Protein AF-A0A957ZUR0-F1 (afdb_monomer_lite)

Secondary structure (DSSP, 8-state):
-B--TTTSBTTB--S-SPPSTTHHHHHHHHHHH-TTPEEEEB-SS----TTGGGSSEEEE--S-GGGHHHHHHHHHHTSS------SS-EESSGGGSTTTTTSS-BTTB---TTTT--THHHHHHHT--EEE-TT----SS-EEEEEEEES-SEEETT--EEEEEEEEE-SSS-EEEEEEEEEEESS-SS---S-EEEEEEEEEE-TT-EEEEEEEE-HHHH-EEETTTTEEE--SEEEEEEEEEETTEEEEEEEEEEE--HHHHTTS-S-S---TTSBHHHHHTSHHHHHHHHHHSTTSTTSHHHHHHTTSBHHHHHHH-TTTS-HHHHHHHHHHHHTT-

Radius of gyration: 26.33 Å; chains: 1; bounding box: 56×56×75 Å

Structure (mmCIF, N/CA/C/O backbone):
data_AF-A0A957ZUR0-F1
#
_entry.id   AF-A0A957ZUR0-F1
#
loop_
_atom_site.group_PDB
_atom_site.id
_atom_site.type_symbol
_atom_site.label_atom_id
_atom_site.label_alt_id
_atom_site.label_comp_id
_atom_site.label_asym_id
_atom_site.label_entity_id
_atom_site.label_seq_id
_atom_site.pdbx_PDB_ins_code
_atom_site.Cartn_x
_atom_site.Cartn_y
_atom_site.Cartn_z
_atom_site.occupancy
_atom_site.B_iso_or_equiv
_atom_site.auth_seq_id
_atom_site.auth_comp_id
_atom_site.auth_asym_id
_atom_site.auth_atom_id
_atom_site.pdbx_PDB_model_num
ATOM 1 N N . VAL A 1 1 ? -10.553 -10.310 19.816 1.00 97.06 1 VAL A N 1
ATOM 2 C CA . VAL A 1 1 ? -10.570 -11.582 19.045 1.00 97.06 1 VAL A CA 1
ATOM 3 C C . VAL A 1 1 ? -9.271 -11.674 18.265 1.00 97.06 1 VAL A C 1
ATOM 5 O O . VAL A 1 1 ? -8.578 -10.666 18.182 1.00 97.06 1 VAL A O 1
ATOM 8 N N . GLY A 1 2 ? -8.912 -12.835 17.732 1.00 97.06 2 GLY A N 1
ATOM 9 C CA . GLY A 1 2 ? -7.683 -12.988 16.956 1.00 97.06 2 GLY A CA 1
ATOM 10 C C . GLY A 1 2 ? -6.999 -14.324 17.174 1.00 97.06 2 GLY A C 1
ATOM 11 O O . GLY A 1 2 ? -7.649 -15.335 17.461 1.00 97.06 2 GLY A O 1
ATOM 12 N N . THR A 1 3 ? -5.684 -14.288 17.029 1.00 97.12 3 THR A N 1
ATOM 13 C CA . THR A 1 3 ? -4.751 -15.405 17.163 1.00 97.12 3 THR A CA 1
ATOM 14 C C . THR A 1 3 ? -3.828 -15.161 18.363 1.00 97.12 3 THR A C 1
ATOM 16 O O . THR A 1 3 ? -3.997 -14.212 19.132 1.00 97.12 3 THR A O 1
ATOM 19 N N . ASN A 1 4 ? -2.883 -16.069 18.591 1.00 95.12 4 ASN A N 1
ATOM 20 C CA . ASN A 1 4 ? -1.873 -15.966 19.640 1.00 95.12 4 ASN A CA 1
ATOM 21 C C . ASN A 1 4 ? -0.609 -16.735 19.201 1.00 95.12 4 ASN A C 1
ATOM 23 O O . ASN A 1 4 ? -0.570 -17.274 18.094 1.00 95.12 4 ASN A O 1
ATOM 27 N N . GLY A 1 5 ? 0.390 -16.836 20.082 1.00 92.75 5 GLY A N 1
ATOM 28 C CA . GLY A 1 5 ? 1.644 -17.549 19.803 1.00 92.75 5 GLY A CA 1
ATOM 29 C C . GLY A 1 5 ? 1.527 -19.067 19.590 1.00 92.75 5 GLY A C 1
ATOM 30 O O . GLY A 1 5 ? 2.529 -19.697 19.270 1.00 92.75 5 GLY A O 1
ATOM 31 N N . GLU A 1 6 ? 0.343 -19.665 19.769 1.00 93.44 6 GLU A N 1
ATOM 32 C CA . GLU A 1 6 ? 0.053 -21.064 19.409 1.00 93.44 6 GLU A CA 1
ATOM 33 C C . GLU A 1 6 ? -0.501 -21.198 17.984 1.00 93.44 6 GLU A C 1
ATOM 35 O O . GLU A 1 6 ? -0.432 -22.277 17.409 1.00 93.44 6 GLU A O 1
ATOM 40 N N . TRP A 1 7 ? -1.071 -20.129 17.419 1.00 95.06 7 TRP A N 1
ATOM 41 C CA . TRP A 1 7 ? -1.618 -20.116 16.055 1.00 95.06 7 TRP A CA 1
ATOM 42 C C . TRP A 1 7 ? -0.662 -19.467 15.058 1.00 95.06 7 TRP A C 1
ATOM 44 O O . TRP A 1 7 ? -0.624 -19.865 13.902 1.00 95.06 7 TRP A O 1
ATOM 54 N N . GLU A 1 8 ? 0.103 -18.470 15.497 1.00 95.75 8 GLU A N 1
ATOM 55 C CA . GLU A 1 8 ? 1.160 -17.823 14.720 1.00 95.75 8 GLU A CA 1
ATOM 56 C C . GLU A 1 8 ? 2.470 -17.994 15.487 1.00 95.75 8 GLU A C 1
ATOM 58 O O . GLU A 1 8 ? 2.736 -17.263 16.442 1.00 95.75 8 GLU A O 1
ATOM 63 N N . SER A 1 9 ? 3.252 -19.007 15.112 1.00 95.69 9 SER A N 1
ATOM 64 C CA . SER A 1 9 ? 4.459 -19.403 15.836 1.00 95.69 9 SER A CA 1
ATOM 65 C C . SER A 1 9 ? 5.590 -19.776 14.895 1.00 95.69 9 SER A C 1
ATOM 67 O O . SER A 1 9 ? 5.376 -20.151 13.747 1.00 95.69 9 SER A O 1
ATOM 69 N N . GLU A 1 10 ? 6.811 -19.721 15.409 1.00 96.31 10 GLU A N 1
ATOM 70 C CA . GLU A 1 10 ? 7.960 -20.280 14.713 1.00 96.31 10 GLU A CA 1
ATOM 71 C C . GLU A 1 10 ? 7.811 -21.804 14.573 1.00 96.31 10 GLU A C 1
ATOM 73 O O . GLU A 1 10 ? 7.448 -22.504 15.520 1.00 96.31 10 GLU A O 1
ATOM 78 N N . GLY A 1 11 ? 8.134 -22.328 13.389 1.00 95.44 11 GLY A N 1
ATOM 79 C CA . GLY A 1 11 ? 8.193 -23.767 13.126 1.00 95.44 11 GLY A CA 1
ATOM 80 C C . GLY A 1 11 ? 6.968 -24.356 12.427 1.00 95.44 11 GLY A C 1
ATOM 81 O O . GLY A 1 11 ? 7.020 -25.517 12.025 1.00 95.44 11 GLY A O 1
ATOM 82 N N . PHE A 1 12 ? 5.901 -23.581 12.235 1.00 95.38 12 PHE A N 1
ATOM 83 C CA . PHE A 1 12 ? 4.784 -23.956 11.373 1.00 95.38 12 PHE A CA 1
ATOM 84 C C . PHE A 1 12 ? 4.068 -22.720 10.837 1.00 95.38 12 PHE A C 1
ATOM 86 O O . PHE A 1 12 ? 4.148 -21.633 11.401 1.00 95.38 12 PHE A O 1
ATOM 93 N N . ASP A 1 13 ? 3.315 -22.923 9.769 1.00 96.12 13 ASP A N 1
ATOM 94 C CA . ASP A 1 13 ? 2.477 -21.902 9.166 1.00 96.12 13 ASP A CA 1
ATOM 95 C C . ASP A 1 13 ? 1.000 -22.181 9.451 1.00 96.12 13 ASP A C 1
ATOM 97 O O . ASP A 1 13 ? 0.596 -23.313 9.745 1.00 96.12 13 ASP A O 1
ATOM 101 N N . ARG A 1 14 ? 0.164 -21.144 9.355 1.00 95.88 14 ARG A N 1
ATOM 102 C CA . ARG A 1 14 ? -1.285 -21.317 9.498 1.00 95.88 14 ARG A CA 1
ATOM 103 C C . ARG A 1 14 ? -1.857 -22.085 8.301 1.00 95.88 14 ARG A C 1
ATOM 105 O O . ARG A 1 14 ? -1.463 -21.810 7.169 1.00 95.88 14 ARG A O 1
ATOM 112 N N . PRO A 1 15 ? -2.838 -22.978 8.521 1.00 92.31 15 PRO A N 1
ATOM 113 C CA . PRO A 1 15 ? -3.477 -23.714 7.431 1.00 92.31 15 PRO A CA 1
ATOM 114 C C . PRO A 1 15 ? -4.406 -22.833 6.582 1.00 92.31 15 PRO A C 1
ATOM 116 O O . PRO A 1 15 ? -4.644 -23.140 5.417 1.00 92.31 15 PRO A O 1
ATOM 119 N N . ASP A 1 16 ? -4.946 -21.759 7.163 1.00 95.06 16 ASP A N 1
ATOM 120 C CA . ASP A 1 16 ? -5.879 -20.845 6.511 1.00 95.06 16 ASP A CA 1
ATOM 121 C C . ASP A 1 16 ? -5.883 -19.449 7.179 1.00 95.06 16 ASP A C 1
ATOM 123 O O . ASP A 1 16 ? -5.057 -19.144 8.045 1.00 95.06 16 ASP A O 1
ATOM 127 N N . MET A 1 17 ? -6.790 -18.570 6.735 1.00 96.88 17 MET A N 1
ATOM 128 C CA . MET A 1 17 ? -7.006 -17.225 7.295 1.00 96.88 17 MET A CA 1
ATOM 129 C C . MET A 1 17 ? -8.171 -17.164 8.300 1.00 96.88 17 MET A C 1
ATOM 131 O O . MET A 1 17 ? -8.572 -16.077 8.711 1.00 96.88 17 MET A O 1
ATOM 135 N N . THR A 1 18 ? -8.779 -18.287 8.677 1.00 96.25 18 THR A N 1
ATOM 136 C CA . THR A 1 18 ? -9.990 -18.292 9.506 1.00 96.25 18 THR A CA 1
ATOM 137 C C . THR A 1 18 ? -9.676 -18.044 10.978 1.00 96.25 18 THR A C 1
ATOM 139 O O . THR A 1 18 ? -8.611 -18.385 11.491 1.00 96.25 18 THR A O 1
ATOM 142 N N . PHE A 1 19 ? -10.616 -17.428 11.696 1.00 97.00 19 PHE A N 1
ATOM 143 C CA . PHE A 1 19 ? -10.454 -17.223 13.132 1.00 97.00 19 PHE A CA 1
ATOM 144 C C . PHE A 1 19 ? -10.498 -18.553 13.903 1.00 97.00 19 PHE A C 1
ATOM 146 O O . PHE A 1 19 ? -11.420 -19.341 13.689 1.00 97.00 19 PHE A O 1
ATOM 153 N N . PRO A 1 20 ? -9.611 -18.761 14.897 1.00 96.31 20 PRO A N 1
ATOM 154 C CA . PRO A 1 20 ? -9.655 -19.950 15.736 1.00 96.31 20 PRO A CA 1
ATOM 155 C C . PRO A 1 20 ? -10.996 -20.148 16.454 1.00 96.31 20 PRO A C 1
ATOM 157 O O . PRO A 1 20 ? -11.513 -19.238 17.117 1.00 96.31 20 PRO A O 1
ATOM 160 N N . GLY A 1 21 ? -11.527 -21.371 16.393 1.00 95.88 21 GLY A N 1
ATOM 161 C CA . GLY A 1 21 ? -12.741 -21.778 17.100 1.00 95.88 21 GLY A CA 1
ATOM 162 C C . GLY A 1 21 ? -14.010 -21.119 16.552 1.00 95.88 21 GLY A C 1
ATOM 163 O O . GLY A 1 21 ? -14.281 -21.155 15.360 1.00 95.88 21 GLY A O 1
ATOM 164 N N . ARG A 1 22 ? -14.832 -20.545 17.440 1.00 97.62 22 ARG A N 1
ATOM 165 C CA . ARG A 1 22 ? -16.127 -19.918 17.094 1.00 97.62 22 ARG A CA 1
ATOM 166 C C . ARG A 1 22 ? -16.088 -18.393 17.209 1.00 97.62 22 ARG A C 1
ATOM 168 O O . ARG A 1 22 ? -17.103 -17.764 17.487 1.00 97.62 22 ARG A O 1
ATOM 175 N N . GLN A 1 23 ? -14.907 -17.792 17.057 1.00 98.38 23 GLN A N 1
ATOM 176 C CA . GLN A 1 23 ? -14.735 -16.347 17.227 1.00 98.38 23 GLN A CA 1
ATOM 177 C C . GLN A 1 23 ? -15.481 -15.536 16.159 1.00 98.38 23 GLN A C 1
ATOM 179 O O . GLN A 1 23 ? -16.093 -14.535 16.511 1.00 98.38 23 GLN A O 1
ATOM 184 N N . ALA A 1 24 ? -15.499 -15.981 14.896 1.00 97.50 24 ALA A N 1
ATOM 185 C CA . ALA A 1 24 ? -16.294 -15.329 13.851 1.00 97.50 24 ALA A CA 1
ATOM 186 C C . ALA A 1 24 ? -17.795 -15.350 14.194 1.00 97.50 24 ALA A C 1
ATOM 188 O O . ALA A 1 24 ? -18.420 -14.297 14.264 1.00 97.50 24 ALA A O 1
ATOM 189 N N . GLU A 1 25 ? -18.345 -16.519 14.549 1.00 98.19 25 GLU A N 1
ATOM 190 C CA . GLU A 1 25 ? -19.744 -16.631 14.994 1.00 98.19 25 GLU A CA 1
ATOM 191 C C . GLU A 1 25 ? -20.023 -15.748 16.222 1.00 98.19 25 GLU A C 1
ATOM 193 O O . GLU A 1 25 ? -21.065 -15.103 16.301 1.00 98.19 25 GLU A O 1
ATOM 198 N N . LEU A 1 26 ? -19.102 -15.684 17.190 1.00 98.56 26 LEU A N 1
ATOM 199 C CA . LEU A 1 26 ? -19.237 -14.800 18.349 1.00 98.56 26 LEU A CA 1
ATOM 200 C C . LEU A 1 26 ? -19.384 -13.332 17.923 1.00 98.56 26 LEU A C 1
ATOM 202 O O . LEU A 1 26 ? -20.258 -12.647 18.452 1.00 98.56 26 LEU A O 1
ATOM 206 N N . ILE A 1 27 ? -18.563 -12.861 16.979 1.00 98.56 27 ILE A N 1
ATOM 207 C CA . ILE A 1 27 ? -18.640 -11.489 16.456 1.00 98.56 27 ILE A CA 1
ATOM 208 C C . ILE A 1 27 ? -20.019 -11.241 15.847 1.00 98.56 27 ILE A C 1
ATOM 210 O O . ILE A 1 27 ? -20.690 -10.290 16.241 1.00 98.56 27 ILE A O 1
ATOM 214 N N . GLU A 1 28 ? -20.474 -12.121 14.957 1.00 98.31 28 GLU A N 1
ATOM 215 C CA . GLU A 1 28 ? -21.771 -12.001 14.278 1.00 98.31 28 GLU A CA 1
ATOM 216 C C . GLU A 1 28 ? -22.937 -11.971 15.275 1.00 98.31 28 GLU A C 1
ATOM 218 O O . GLU A 1 28 ? -23.817 -11.112 15.213 1.00 98.31 28 GLU A O 1
ATOM 223 N N . ARG A 1 29 ? -22.930 -12.878 16.260 1.00 98.50 29 ARG A N 1
ATOM 224 C CA . ARG A 1 29 ? -23.978 -12.964 17.288 1.00 98.50 29 ARG A CA 1
ATOM 225 C C . ARG A 1 29 ? -24.023 -11.728 18.179 1.00 98.50 29 ARG A C 1
ATOM 227 O O . ARG A 1 29 ? -25.114 -11.291 18.540 1.00 98.50 29 ARG A O 1
ATOM 234 N N . VAL A 1 30 ? -22.864 -11.179 18.544 1.00 98.69 30 VAL A N 1
ATOM 235 C CA . VAL A 1 30 ? -22.772 -9.955 19.351 1.0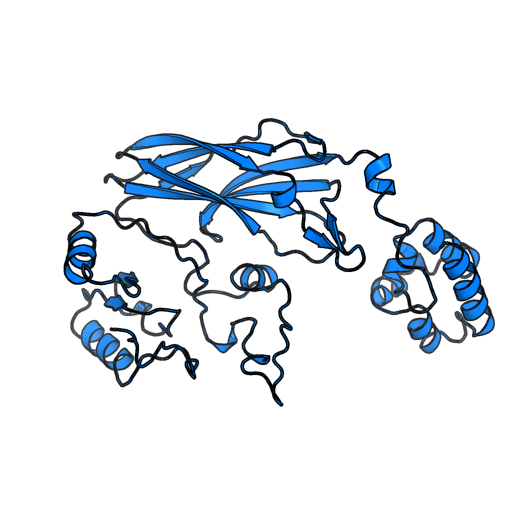0 98.69 30 VAL A CA 1
ATOM 236 C C . VAL A 1 30 ? -23.203 -8.737 18.533 1.00 98.69 30 VAL A C 1
ATOM 238 O O . VAL A 1 30 ? -24.008 -7.941 19.017 1.00 98.69 30 VAL A O 1
ATOM 241 N N . ALA A 1 31 ? -22.751 -8.623 17.282 1.00 98.44 31 ALA A N 1
ATOM 242 C CA . ALA A 1 31 ? -23.130 -7.543 16.374 1.00 98.44 31 ALA A CA 1
ATOM 243 C C . ALA A 1 31 ? -24.645 -7.521 16.103 1.00 98.44 31 ALA A C 1
ATOM 245 O O . ALA A 1 31 ? -25.262 -6.456 16.110 1.00 98.44 31 ALA A O 1
ATOM 246 N N . ALA A 1 32 ? -25.268 -8.698 15.970 1.00 98.44 32 ALA A N 1
ATOM 247 C CA . ALA A 1 32 ? -26.708 -8.834 15.752 1.00 98.44 32 ALA A CA 1
ATOM 248 C C . ALA A 1 32 ? -27.567 -8.297 16.912 1.00 98.44 32 ALA A C 1
ATOM 250 O O . ALA A 1 32 ? -28.685 -7.835 16.682 1.00 98.44 32 ALA A O 1
ATOM 251 N N . VAL A 1 33 ? -27.075 -8.352 18.156 1.00 98.62 33 VAL A N 1
ATOM 252 C CA . VAL A 1 33 ? -27.807 -7.849 19.337 1.00 98.62 33 VAL A CA 1
ATOM 253 C C . VAL A 1 33 ? -27.354 -6.458 19.780 1.00 98.62 33 VAL A C 1
ATOM 255 O O . VAL A 1 33 ? -28.082 -5.781 20.506 1.00 98.62 33 VAL A O 1
ATOM 258 N N . ASN A 1 34 ? -26.171 -6.013 19.350 1.00 98.56 34 ASN A N 1
ATOM 259 C CA . ASN A 1 34 ? -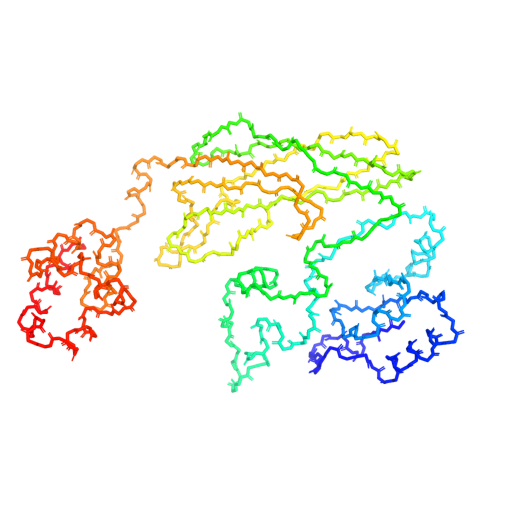25.649 -4.681 19.617 1.00 98.56 34 ASN A CA 1
ATOM 260 C C . ASN A 1 34 ? -24.948 -4.101 18.370 1.00 98.56 34 ASN A C 1
ATOM 262 O O . ASN A 1 34 ? -23.770 -4.388 18.134 1.00 98.56 34 ASN A O 1
ATOM 266 N N . PRO A 1 35 ? -25.608 -3.197 17.620 1.00 97.19 35 PRO A N 1
ATOM 267 C CA . PRO A 1 35 ? -25.041 -2.602 16.409 1.00 97.19 35 PRO A CA 1
ATOM 268 C C . PRO A 1 35 ? -23.916 -1.590 16.687 1.00 97.19 35 PRO A C 1
ATOM 270 O O . PRO A 1 35 ? -23.346 -1.036 15.755 1.00 97.19 35 PRO A O 1
ATOM 273 N N . LYS A 1 36 ? -23.588 -1.310 17.957 1.00 98.44 36 LYS A N 1
ATOM 274 C CA . LYS A 1 36 ? -22.488 -0.420 18.371 1.00 98.44 36 LYS A CA 1
ATOM 275 C C . LYS A 1 36 ? -21.264 -1.201 18.863 1.00 98.44 36 LYS A C 1
ATOM 277 O O . LYS A 1 36 ? -20.560 -0.759 19.768 1.00 98.44 36 LYS A O 1
ATOM 282 N N . THR A 1 37 ? -21.044 -2.384 18.302 1.00 98.69 37 THR A N 1
ATOM 283 C CA . THR A 1 37 ? -19.914 -3.257 18.639 1.00 98.69 37 THR A CA 1
ATOM 284 C C . THR A 1 37 ? -18.637 -2.809 17.926 1.00 98.69 37 THR A C 1
ATOM 286 O O . THR A 1 37 ? -18.625 -2.684 16.708 1.00 98.69 37 THR A O 1
ATOM 289 N N . ILE A 1 38 ? -17.548 -2.604 18.670 1.00 98.75 38 ILE A N 1
ATOM 290 C CA . ILE A 1 38 ? -16.198 -2.421 18.112 1.00 98.75 38 ILE A CA 1
ATOM 291 C C . ILE A 1 38 ? -15.455 -3.751 18.235 1.00 98.75 38 ILE A C 1
ATOM 293 O O . ILE A 1 38 ? -15.439 -4.345 19.315 1.00 98.75 38 ILE A O 1
ATOM 297 N N . VAL A 1 39 ? -14.822 -4.211 17.156 1.00 98.81 39 VAL A N 1
ATOM 298 C CA . VAL A 1 39 ? -13.989 -5.421 17.179 1.00 98.81 39 VAL A CA 1
ATOM 299 C C . VAL A 1 39 ? -12.517 -5.029 17.249 1.00 98.81 39 VAL A C 1
ATOM 301 O O . VAL A 1 39 ? -12.013 -4.338 16.372 1.00 98.81 39 VAL A O 1
ATOM 304 N N . VAL A 1 40 ? -11.812 -5.490 18.282 1.00 98.75 40 VAL A N 1
ATOM 305 C CA . VAL A 1 40 ? -10.352 -5.347 18.382 1.00 98.75 40 VAL A CA 1
ATOM 306 C C . VAL A 1 40 ? -9.695 -6.668 17.993 1.00 98.75 40 VAL A C 1
ATOM 308 O O . VAL A 1 40 ? -10.016 -7.720 18.571 1.00 98.75 40 VAL A O 1
ATOM 311 N N . LEU A 1 41 ? -8.808 -6.603 17.004 1.00 98.56 41 LEU A N 1
ATOM 312 C CA . LEU A 1 41 ? -8.041 -7.723 16.478 1.00 98.56 41 LEU A CA 1
ATOM 313 C C . LEU A 1 41 ? -6.649 -7.739 17.104 1.00 98.56 41 LEU A C 1
ATOM 315 O O . LEU A 1 41 ? -5.948 -6.732 17.085 1.00 98.56 41 LEU A O 1
ATOM 319 N N . ASN A 1 42 ? -6.268 -8.896 17.640 1.00 97.62 42 ASN A N 1
ATOM 320 C CA . ASN A 1 42 ? -4.890 -9.205 18.000 1.00 97.62 42 ASN A CA 1
ATOM 321 C C . ASN A 1 42 ? -4.406 -10.320 17.070 1.00 97.62 42 ASN A C 1
ATOM 323 O O . ASN A 1 42 ? -4.638 -11.497 17.357 1.00 97.62 42 ASN A O 1
ATOM 327 N N . THR A 1 43 ? -3.839 -9.957 15.923 1.00 97.81 43 THR A N 1
ATOM 328 C CA . THR A 1 43 ? -3.450 -10.906 14.868 1.00 97.81 43 THR A CA 1
ATOM 329 C C . THR A 1 43 ? -2.094 -10.539 14.279 1.00 97.81 43 THR A C 1
ATOM 331 O O . THR A 1 43 ? -1.782 -9.362 14.172 1.00 97.81 43 THR A O 1
ATOM 334 N N . GLY A 1 44 ? -1.259 -11.506 13.898 1.00 96.69 44 GLY A N 1
ATOM 335 C CA . GLY A 1 44 ? 0.047 -11.213 13.284 1.00 96.69 44 GLY A CA 1
ATOM 336 C C . GLY A 1 44 ? -0.026 -10.992 11.769 1.00 96.69 44 GLY A C 1
ATOM 337 O O . GLY A 1 44 ? 0.856 -10.374 11.169 1.00 96.69 44 GLY A O 1
ATOM 338 N N . SER A 1 45 ? -1.099 -11.466 11.142 1.00 96.75 45 SER A N 1
ATOM 339 C CA . SER A 1 45 ? -1.298 -11.465 9.694 1.00 96.75 45 SER A CA 1
ATOM 340 C C . SER A 1 45 ? -2.794 -11.441 9.342 1.00 96.75 45 SER A C 1
ATOM 342 O O . SER A 1 45 ? -3.625 -11.728 10.210 1.00 96.75 45 SER A O 1
ATOM 344 N N . PRO A 1 46 ? -3.165 -11.100 8.088 1.00 97.81 46 PRO A N 1
ATOM 345 C CA . PRO A 1 46 ? -4.561 -10.984 7.670 1.00 97.81 46 PRO A CA 1
ATOM 346 C C . PRO A 1 46 ? -5.428 -12.196 8.044 1.00 97.81 46 PRO A C 1
ATOM 348 O O . PRO A 1 46 ? -4.993 -13.343 7.930 1.00 97.81 46 PRO A O 1
ATOM 351 N N . MET A 1 47 ? -6.674 -11.928 8.436 1.00 97.62 47 MET A N 1
ATOM 352 C CA . MET A 1 47 ? -7.704 -12.919 8.783 1.00 97.62 47 MET A CA 1
ATOM 353 C C . MET A 1 47 ? -8.955 -12.746 7.921 1.00 97.62 47 MET A C 1
ATOM 355 O O . MET A 1 47 ? -9.219 -11.659 7.422 1.00 97.62 47 MET A O 1
ATOM 359 N N . ASP A 1 48 ? -9.772 -13.781 7.770 1.00 96.75 48 ASP A N 1
ATOM 360 C CA . ASP A 1 48 ? -11.066 -13.681 7.097 1.00 96.75 48 ASP A CA 1
ATOM 361 C C . ASP A 1 48 ? -12.024 -12.774 7.886 1.00 96.75 48 ASP A C 1
ATOM 363 O O . ASP A 1 48 ? -12.341 -13.013 9.054 1.00 96.75 48 ASP A O 1
ATOM 367 N N . MET A 1 49 ? -12.494 -11.721 7.220 1.00 97.31 49 MET A N 1
ATOM 368 C CA . MET A 1 49 ? -13.385 -10.706 7.771 1.00 97.31 49 MET A CA 1
ATOM 369 C C . MET A 1 49 ? -14.728 -10.651 7.033 1.00 97.31 49 MET A C 1
ATOM 371 O O . MET A 1 49 ? -15.275 -9.567 6.832 1.00 97.31 49 MET A O 1
ATOM 375 N N . ALA A 1 50 ? -15.291 -11.794 6.630 1.00 95.81 50 ALA A N 1
ATOM 376 C CA . ALA A 1 50 ? -16.639 -11.866 6.047 1.00 95.81 50 ALA A CA 1
ATOM 377 C C . ALA A 1 50 ? -17.728 -11.167 6.899 1.00 95.81 50 ALA A C 1
ATOM 379 O O . ALA A 1 50 ? -18.736 -10.696 6.376 1.00 95.81 50 ALA A O 1
ATOM 380 N N . TRP A 1 51 ? -17.501 -11.034 8.209 1.00 97.12 51 TRP A N 1
ATOM 381 C CA . TRP A 1 51 ? -18.366 -10.340 9.167 1.00 97.12 51 TRP A CA 1
ATOM 382 C C . TRP A 1 51 ? -18.187 -8.810 9.211 1.00 97.12 51 TRP A C 1
ATOM 384 O O . TRP A 1 51 ? -18.933 -8.149 9.932 1.00 97.12 51 TRP A O 1
ATOM 394 N N . LEU A 1 52 ? -17.221 -8.225 8.488 1.00 97.88 52 LEU A N 1
ATOM 395 C CA . LEU A 1 52 ? -16.834 -6.810 8.626 1.00 97.88 52 LEU A CA 1
ATOM 396 C C . LEU A 1 52 ? -18.017 -5.844 8.489 1.00 97.88 52 LEU A C 1
ATOM 398 O O . LEU A 1 52 ? -18.142 -4.920 9.286 1.00 97.88 52 LEU A O 1
ATOM 402 N N . ASP A 1 53 ? -18.908 -6.086 7.525 1.00 97.75 53 ASP A N 1
ATOM 403 C CA . ASP A 1 53 ? -20.038 -5.192 7.238 1.00 97.75 53 ASP A CA 1
ATOM 404 C C . ASP A 1 53 ? -21.121 -5.220 8.344 1.00 97.75 53 ASP A C 1
ATOM 406 O O . ASP A 1 53 ? -22.063 -4.428 8.320 1.00 97.75 53 ASP A O 1
ATOM 410 N N . GLN A 1 54 ? -20.998 -6.114 9.334 1.00 98.12 54 GLN A N 1
ATOM 411 C CA . GLN A 1 54 ? -21.908 -6.221 10.480 1.00 98.12 54 GLN A CA 1
ATOM 412 C C . GLN A 1 54 ? -21.493 -5.327 11.658 1.00 98.12 54 GLN A C 1
ATOM 414 O O . GLN A 1 54 ? -22.284 -5.141 12.584 1.00 98.12 54 GLN A O 1
ATOM 419 N N . VAL A 1 55 ? -20.272 -4.776 11.656 1.00 98.62 55 VAL A N 1
ATOM 420 C CA . VAL A 1 55 ? -19.754 -3.954 12.758 1.00 98.62 55 VAL A CA 1
ATOM 421 C C . VAL A 1 55 ? -19.373 -2.548 12.289 1.00 98.62 55 VAL A C 1
ATOM 423 O O . VAL A 1 55 ? -18.816 -2.382 11.208 1.00 98.62 55 VAL A O 1
ATOM 426 N N . PRO A 1 56 ? -19.627 -1.502 13.096 1.00 98.25 56 PRO A N 1
ATOM 427 C CA . PRO A 1 56 ? -19.290 -0.128 12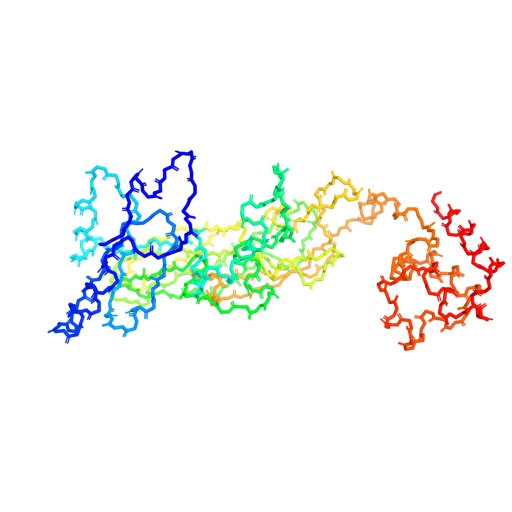.727 1.00 98.25 56 PRO A CA 1
ATOM 428 C C . PRO A 1 56 ? -17.790 0.187 12.778 1.00 98.25 56 PRO A C 1
ATOM 430 O O . PRO A 1 56 ? -17.375 1.201 12.219 1.00 98.25 56 PRO A O 1
ATOM 433 N N . ALA A 1 57 ? -16.981 -0.607 13.489 1.00 98.56 57 ALA A N 1
ATOM 434 C CA . ALA A 1 57 ? -15.559 -0.328 13.647 1.00 98.56 57 ALA A CA 1
ATOM 435 C C . ALA A 1 57 ? -14.733 -1.582 13.947 1.00 98.56 57 ALA A C 1
ATOM 437 O O . ALA A 1 57 ? -15.144 -2.459 14.714 1.00 98.56 57 ALA A O 1
ATOM 438 N N . VAL A 1 58 ? -13.518 -1.594 13.397 1.00 98.75 58 VAL A N 1
ATOM 439 C CA . VAL A 1 58 ? -12.474 -2.575 13.690 1.00 98.75 58 VAL A CA 1
ATOM 440 C C . VAL A 1 58 ? -11.173 -1.845 14.010 1.00 98.75 58 VAL A C 1
ATOM 442 O O . VAL A 1 58 ? -10.817 -0.887 13.324 1.00 98.75 58 VAL A O 1
ATOM 445 N N . LEU A 1 59 ? -10.467 -2.302 15.042 1.00 98.75 59 LEU A N 1
ATOM 446 C CA . LEU A 1 59 ? -9.118 -1.864 15.387 1.00 98.75 59 LEU A CA 1
ATOM 447 C C . LEU A 1 59 ? -8.158 -3.049 15.256 1.00 98.75 59 LEU A C 1
ATOM 449 O O . LEU A 1 59 ? -8.265 -4.003 16.022 1.00 98.75 59 LEU A O 1
ATOM 453 N N . GLU A 1 60 ? -7.219 -2.972 14.314 1.00 98.62 60 GLU A N 1
ATOM 454 C CA . GLU A 1 60 ? -6.083 -3.898 14.238 1.00 98.62 60 GLU A CA 1
ATOM 455 C C . GLU A 1 60 ? -4.994 -3.458 15.220 1.00 98.62 60 GLU A C 1
ATOM 457 O O . GLU A 1 60 ? -4.399 -2.391 15.047 1.00 98.62 60 GLU A O 1
ATOM 462 N N . ALA A 1 61 ? -4.758 -4.261 16.257 1.00 98.25 61 ALA A N 1
ATOM 463 C CA . ALA A 1 61 ? -3.782 -3.981 17.308 1.00 98.25 61 ALA A CA 1
ATOM 464 C C . ALA A 1 61 ? -2.495 -4.816 17.183 1.00 98.25 61 ALA A C 1
ATOM 466 O O . ALA A 1 61 ? -1.536 -4.552 17.910 1.00 98.25 61 ALA A O 1
ATOM 467 N N . TRP A 1 62 ? -2.446 -5.778 16.257 1.00 98.25 62 TRP A N 1
ATOM 468 C CA . TRP A 1 62 ? -1.348 -6.724 16.072 1.00 98.25 62 TRP A CA 1
ATOM 469 C C . TRP A 1 62 ? -1.068 -7.567 17.327 1.00 98.25 62 TRP A C 1
ATOM 471 O O . TRP A 1 62 ? -1.982 -7.991 18.034 1.00 98.25 62 TRP A O 1
ATOM 481 N N . PHE A 1 63 ? 0.209 -7.795 17.646 1.00 97.50 63 PHE A N 1
ATOM 482 C CA . PHE A 1 63 ? 0.651 -8.251 18.961 1.00 97.50 63 PHE A CA 1
ATOM 483 C C . PHE A 1 63 ? 1.348 -7.089 19.693 1.00 97.50 63 PHE A C 1
ATOM 485 O O . PHE A 1 63 ? 2.563 -6.928 19.581 1.00 97.50 63 PHE A O 1
ATOM 492 N N . PRO A 1 64 ? 0.603 -6.256 20.446 1.00 96.19 64 PRO A N 1
ATOM 493 C CA . PRO A 1 64 ? 1.075 -4.952 20.935 1.00 96.19 64 PRO A CA 1
ATOM 494 C C . PRO A 1 64 ? 2.023 -5.006 22.153 1.00 96.19 64 PRO A C 1
ATOM 496 O O . PRO A 1 64 ? 2.285 -3.986 22.789 1.00 96.19 64 PRO A O 1
ATOM 499 N N . GLY A 1 65 ? 2.561 -6.181 22.491 1.00 97.38 65 GLY A N 1
ATOM 500 C CA . GLY A 1 65 ? 3.524 -6.348 23.583 1.00 97.38 65 GLY A CA 1
ATOM 501 C C . GLY A 1 65 ? 2.933 -6.133 24.983 1.00 97.38 65 GLY A C 1
ATOM 502 O O . GLY A 1 65 ? 1.733 -6.275 25.202 1.00 97.38 65 GLY A O 1
ATOM 503 N N . GLN A 1 66 ? 3.792 -5.825 25.958 1.00 97.69 66 GLN A N 1
ATOM 504 C CA . GLN A 1 66 ? 3.420 -5.790 27.381 1.00 97.69 66 GLN A CA 1
ATOM 505 C C . GLN A 1 66 ? 2.480 -4.633 27.773 1.00 97.69 66 GLN A C 1
ATOM 507 O O . GLN A 1 66 ? 1.737 -4.759 28.739 1.00 97.69 66 GLN A O 1
ATOM 512 N N . GLU A 1 67 ? 2.482 -3.532 27.014 1.00 98.19 67 GLU A N 1
ATOM 513 C CA . GLU A 1 67 ? 1.614 -2.361 27.239 1.00 98.19 67 GLU A CA 1
ATOM 514 C C . GLU A 1 67 ? 0.291 -2.458 26.457 1.00 98.19 67 GLU A C 1
ATOM 516 O O . GLU A 1 67 ? -0.401 -1.460 26.255 1.00 98.19 67 GLU A O 1
ATOM 521 N N . CYS A 1 68 ? -0.076 -3.666 26.008 1.00 96.69 68 CYS A N 1
ATOM 522 C CA . CYS A 1 68 ? -1.222 -3.915 25.135 1.00 96.69 68 CYS A CA 1
ATOM 523 C C . CYS A 1 68 ? -2.517 -3.252 25.611 1.00 96.69 68 CYS A C 1
ATOM 525 O O . CYS A 1 68 ? -3.190 -2.580 24.833 1.00 96.69 68 CYS A O 1
ATOM 527 N N . GLY A 1 69 ? -2.856 -3.428 26.890 1.00 97.69 69 GLY A N 1
ATOM 528 C CA . GLY A 1 69 ? -4.094 -2.914 27.466 1.00 97.69 69 GLY A CA 1
ATOM 529 C C . GLY A 1 69 ? -4.153 -1.389 27.445 1.00 97.69 69 GLY A C 1
ATOM 530 O O . GLY A 1 69 ? -5.175 -0.833 27.053 1.00 97.69 69 GLY A O 1
ATOM 531 N N . ASN A 1 70 ? -3.047 -0.734 27.803 1.00 98.62 70 ASN A N 1
ATOM 532 C CA . ASN A 1 70 ? -2.950 0.723 27.836 1.00 98.62 70 ASN A CA 1
ATOM 533 C C . ASN A 1 70 ? -3.014 1.299 26.418 1.00 98.62 70 ASN A C 1
ATOM 535 O O . ASN A 1 70 ? -3.875 2.121 26.134 1.00 98.62 70 ASN A O 1
ATOM 539 N N . ALA A 1 71 ? -2.204 0.780 25.490 1.00 98.50 71 ALA A N 1
ATOM 540 C CA . ALA A 1 71 ? -2.180 1.272 24.112 1.00 98.50 71 ALA A CA 1
ATOM 541 C C . ALA A 1 71 ? -3.535 1.116 23.394 1.00 98.50 71 ALA A C 1
ATOM 543 O O . ALA A 1 71 ? -3.963 2.012 22.665 1.00 98.50 71 ALA A O 1
ATOM 544 N N . ILE A 1 72 ? -4.232 -0.010 23.601 1.00 98.62 72 ILE A N 1
ATOM 545 C CA . ILE A 1 72 ? -5.572 -0.226 23.036 1.00 98.62 72 ILE A CA 1
ATOM 546 C C . ILE A 1 72 ? -6.581 0.741 23.666 1.00 98.62 72 ILE A C 1
ATOM 548 O O . ILE A 1 72 ? -7.399 1.311 22.942 1.00 98.62 72 ILE A O 1
ATOM 552 N N . ALA A 1 73 ? -6.536 0.938 24.988 1.00 98.69 73 ALA A N 1
ATOM 553 C CA . ALA A 1 73 ? -7.425 1.868 25.677 1.00 98.69 73 ALA A CA 1
ATOM 554 C C . ALA A 1 73 ? -7.221 3.308 25.184 1.00 98.69 73 ALA A C 1
ATOM 556 O O . ALA A 1 73 ? -8.193 3.936 24.767 1.00 98.69 73 ALA A O 1
ATOM 557 N N . ASP A 1 74 ? -5.978 3.787 25.129 1.00 98.75 74 ASP A N 1
ATOM 558 C CA . ASP A 1 74 ? -5.645 5.144 24.686 1.00 98.75 74 ASP A CA 1
ATOM 559 C C . ASP A 1 74 ? -6.204 5.438 23.286 1.00 98.75 74 ASP A C 1
ATOM 561 O O . ASP A 1 74 ? -6.735 6.520 23.026 1.00 98.75 74 ASP A O 1
ATOM 565 N N . VAL A 1 75 ? -6.138 4.459 22.375 1.00 98.62 75 VAL A N 1
ATOM 566 C CA . VAL A 1 75 ? -6.734 4.588 21.041 1.00 98.62 75 VAL A CA 1
ATOM 567 C C . VAL A 1 75 ? -8.257 4.564 21.121 1.00 98.62 75 VAL A C 1
ATOM 569 O O . VAL A 1 75 ? -8.892 5.494 20.638 1.00 98.62 75 VAL A O 1
ATOM 572 N N . LEU A 1 76 ? -8.871 3.557 21.750 1.00 98.50 76 LEU A N 1
ATOM 573 C CA . LEU A 1 76 ? -10.335 3.422 21.797 1.00 98.50 76 LEU A CA 1
ATOM 574 C C . LEU A 1 76 ? -11.040 4.622 22.447 1.00 98.50 76 LEU A C 1
ATOM 576 O O . LEU A 1 76 ? -12.143 4.979 22.028 1.00 98.50 76 LEU A O 1
ATOM 580 N N . PHE A 1 77 ? -10.419 5.234 23.455 1.00 98.38 77 PHE A N 1
ATOM 581 C CA . PHE A 1 77 ? -10.944 6.417 24.141 1.00 98.38 77 PHE A CA 1
ATOM 582 C C . PHE A 1 77 ? -10.504 7.738 23.493 1.00 98.38 77 PHE A C 1
ATOM 584 O O . PHE A 1 77 ? -11.061 8.792 23.806 1.00 98.38 77 PHE A O 1
ATOM 591 N N . GLY A 1 78 ? -9.593 7.686 22.518 1.00 97.94 78 GLY A N 1
ATOM 592 C CA . GLY A 1 78 ? -9.160 8.842 21.741 1.00 97.94 78 GLY A CA 1
ATOM 593 C C . GLY A 1 78 ? -8.152 9.745 22.442 1.00 97.94 78 GLY A C 1
ATOM 594 O O . GLY A 1 78 ? -7.951 10.868 21.975 1.00 97.94 78 GLY A O 1
ATOM 595 N N . ASP A 1 79 ? -7.507 9.256 23.504 1.00 98.44 79 ASP A N 1
ATOM 596 C CA . ASP A 1 79 ? -6.320 9.878 24.101 1.00 98.44 79 ASP A CA 1
ATOM 597 C C . ASP A 1 79 ? -5.161 9.887 23.090 1.00 98.44 79 ASP A C 1
ATOM 599 O O . ASP A 1 79 ? -4.382 10.839 23.018 1.00 98.44 79 ASP A O 1
ATOM 603 N N . VAL A 1 80 ? -5.115 8.866 22.225 1.00 98.38 80 VAL A N 1
ATOM 604 C CA . VAL A 1 80 ? -4.247 8.802 21.049 1.00 98.38 80 VAL A CA 1
ATOM 605 C C . VAL A 1 80 ? -5.088 8.634 19.783 1.00 98.38 80 VAL A C 1
ATOM 607 O O . VAL A 1 80 ? -5.892 7.716 19.646 1.00 98.38 80 VAL A O 1
ATOM 610 N N . ASN A 1 81 ? -4.870 9.508 18.798 1.00 98.69 81 ASN A N 1
ATOM 611 C CA . ASN A 1 81 ? -5.470 9.365 17.472 1.00 98.69 81 ASN A CA 1
ATOM 612 C C . ASN A 1 81 ? -4.746 8.251 16.676 1.00 98.69 81 ASN A C 1
ATOM 614 O O . ASN A 1 81 ? -3.522 8.346 16.499 1.00 98.69 81 ASN A O 1
ATOM 618 N N . PRO A 1 82 ? -5.450 7.214 16.168 1.00 98.62 82 PRO A N 1
ATOM 619 C CA . PRO A 1 82 ? -4.823 6.143 15.408 1.00 98.62 82 PRO A CA 1
ATOM 620 C C . PRO A 1 82 ? -4.160 6.694 14.144 1.00 98.62 82 PRO A C 1
ATOM 622 O O . PRO A 1 82 ? -4.716 7.505 13.404 1.00 98.62 82 PRO A O 1
ATOM 625 N N . SER A 1 83 ? -2.927 6.249 13.916 1.00 98.62 83 SER A N 1
ATOM 626 C CA . SER A 1 83 ? -2.076 6.718 12.816 1.00 98.62 83 SER A CA 1
ATOM 627 C C . SER A 1 83 ? -1.206 5.608 12.219 1.00 98.62 83 SER A C 1
ATOM 629 O O . SER A 1 83 ? -0.220 5.882 11.530 1.00 98.62 83 SER A O 1
ATOM 631 N N . GLY A 1 84 ? -1.547 4.350 12.511 1.00 98.44 84 GLY A N 1
ATOM 632 C CA . GLY A 1 84 ? -0.942 3.184 11.876 1.00 98.44 84 GLY A CA 1
ATOM 633 C C . GLY A 1 84 ? -1.362 3.073 10.410 1.00 98.44 84 GLY A C 1
ATOM 634 O O . GLY A 1 84 ? -2.430 3.554 10.019 1.00 98.44 84 GLY A O 1
ATOM 635 N N . ARG A 1 85 ? -0.506 2.441 9.604 1.00 98.75 85 ARG A N 1
ATOM 636 C CA . ARG A 1 85 ? -0.769 2.071 8.210 1.00 98.75 85 ARG A CA 1
ATOM 637 C C . ARG A 1 85 ? -0.426 0.600 8.022 1.00 98.75 85 ARG A C 1
ATOM 639 O O . ARG A 1 85 ? 0.580 0.144 8.563 1.00 98.75 85 ARG A O 1
ATOM 646 N N . LEU A 1 86 ? -1.256 -0.130 7.283 1.00 98.75 86 LEU A N 1
ATOM 647 C CA . LEU A 1 86 ? -1.041 -1.544 7.008 1.00 98.75 86 LEU A CA 1
ATOM 648 C C . LEU A 1 86 ? 0.271 -1.748 6.246 1.00 98.75 86 LEU A C 1
ATOM 650 O O . LEU A 1 86 ? 0.492 -1.148 5.196 1.00 98.75 86 LEU A O 1
ATOM 654 N N . THR A 1 87 ? 1.121 -2.635 6.749 1.00 98.50 87 THR A N 1
ATOM 655 C CA . THR A 1 87 ? 2.358 -3.069 6.078 1.00 98.50 87 THR A CA 1
ATOM 656 C C . THR A 1 87 ? 2.128 -4.259 5.146 1.00 98.50 87 THR A C 1
ATOM 658 O O . THR A 1 87 ? 3.031 -4.662 4.419 1.00 98.50 87 THR A O 1
ATOM 661 N N . GLN A 1 88 ? 0.914 -4.810 5.150 1.00 98.12 88 GLN A N 1
ATOM 662 C CA . GLN A 1 88 ? 0.494 -5.967 4.371 1.00 98.12 88 GLN A CA 1
ATOM 663 C C . GLN A 1 88 ? -0.837 -5.653 3.687 1.00 98.12 88 GLN A C 1
ATOM 665 O O . GLN A 1 88 ? -1.665 -4.921 4.228 1.00 98.12 88 GLN A O 1
ATOM 670 N N . THR A 1 89 ? -1.054 -6.203 2.497 1.00 98.75 89 THR A N 1
ATOM 671 C CA . THR A 1 89 ? -2.379 -6.172 1.871 1.00 98.75 89 THR A CA 1
ATOM 672 C C . THR A 1 89 ? -3.285 -7.173 2.572 1.00 98.75 89 THR A C 1
ATOM 674 O O . THR A 1 89 ? -2.870 -8.301 2.825 1.00 98.75 89 THR A O 1
ATOM 677 N N . TRP A 1 90 ? -4.522 -6.777 2.852 1.00 98.62 90 TRP A N 1
ATOM 678 C CA . TRP A 1 90 ? -5.543 -7.669 3.385 1.00 98.62 90 TRP A CA 1
ATOM 679 C C . TRP A 1 90 ? -6.410 -8.170 2.224 1.00 98.62 90 TRP A C 1
ATOM 681 O O . TRP A 1 90 ? -7.232 -7.398 1.716 1.00 98.62 90 TRP A O 1
ATOM 691 N N . PRO A 1 91 ? -6.216 -9.409 1.737 1.00 98.31 91 PRO A N 1
ATOM 692 C CA . PRO A 1 91 ? -6.975 -9.902 0.596 1.00 98.31 91 PRO A CA 1
ATOM 693 C C . PRO A 1 91 ? -8.439 -10.153 0.966 1.00 98.31 91 PRO A C 1
ATOM 695 O O . PRO A 1 91 ? -8.790 -10.232 2.144 1.00 98.31 91 PRO A O 1
ATOM 698 N N . MET A 1 92 ? -9.301 -10.269 -0.048 1.00 97.38 92 MET A N 1
ATOM 699 C CA . MET A 1 92 ? -10.691 -10.680 0.168 1.00 97.38 92 MET A CA 1
ATOM 700 C C . MET A 1 92 ? -10.765 -12.145 0.602 1.00 97.38 92 MET A C 1
ATOM 702 O O . MET A 1 92 ? -11.561 -12.478 1.477 1.00 97.38 92 MET A O 1
ATOM 706 N N . ARG A 1 93 ? -9.926 -13.003 0.012 1.00 96.94 93 ARG A N 1
ATOM 707 C CA . ARG A 1 93 ? -9.809 -14.421 0.351 1.00 96.94 93 ARG A CA 1
ATOM 708 C C . ARG A 1 93 ? -8.354 -14.880 0.342 1.00 96.94 93 ARG A C 1
ATOM 710 O O . ARG A 1 93 ? -7.509 -14.259 -0.299 1.00 96.94 93 ARG A O 1
ATOM 717 N N . LEU A 1 94 ? -8.068 -16.006 0.992 1.00 97.38 94 LEU A N 1
ATOM 718 C CA . LEU A 1 94 ? -6.733 -16.611 0.954 1.00 97.38 94 LEU A CA 1
ATOM 719 C C . LEU A 1 94 ? -6.306 -16.952 -0.481 1.00 97.38 94 LEU A C 1
ATOM 721 O O . LEU A 1 94 ? -5.148 -16.753 -0.836 1.00 97.38 94 LEU A O 1
ATOM 725 N N . GLU A 1 95 ? -7.241 -17.404 -1.317 1.00 97.69 95 GLU A N 1
ATOM 726 C CA . GLU A 1 95 ? -6.955 -17.828 -2.691 1.00 97.69 95 GLU A CA 1
ATOM 727 C C . GLU A 1 95 ? -6.600 -16.675 -3.635 1.00 97.69 95 GLU A C 1
ATOM 729 O O . GLU A 1 95 ? -6.034 -16.907 -4.701 1.00 97.69 95 GLU A O 1
ATOM 734 N N . ASP A 1 96 ? -6.894 -15.434 -3.238 1.00 97.94 96 ASP A N 1
ATOM 735 C CA . ASP A 1 96 ? -6.494 -14.246 -3.992 1.00 97.94 96 ASP A CA 1
ATOM 736 C C . ASP A 1 96 ? -5.009 -13.906 -3.772 1.00 97.94 96 ASP A C 1
ATOM 738 O O . ASP A 1 96 ? -4.456 -13.069 -4.489 1.00 97.94 96 ASP A O 1
ATOM 742 N N . ASN A 1 97 ? -4.351 -14.522 -2.782 1.00 97.75 97 ASN A N 1
ATOM 743 C CA . ASN A 1 97 ? -2.943 -14.288 -2.496 1.00 97.75 97 ASN A CA 1
ATOM 744 C C . ASN A 1 97 ? -2.047 -14.840 -3.624 1.00 97.75 97 ASN A C 1
ATOM 746 O O . ASN A 1 97 ? -2.225 -15.991 -4.027 1.00 97.75 97 ASN A O 1
ATOM 750 N N . PRO A 1 98 ? -1.041 -14.078 -4.101 1.00 98.00 98 PRO A N 1
ATOM 751 C CA . PRO A 1 98 ? -0.174 -14.507 -5.201 1.00 98.00 98 PRO A CA 1
ATOM 752 C C . PRO A 1 98 ? 0.551 -15.841 -4.961 1.00 98.00 98 PRO A C 1
ATOM 754 O O . PRO A 1 98 ? 0.794 -16.581 -5.912 1.00 98.00 98 PRO A O 1
ATOM 757 N N . ALA A 1 99 ? 0.857 -16.177 -3.707 1.00 97.88 99 ALA A N 1
ATOM 758 C CA . ALA A 1 99 ? 1.559 -17.406 -3.355 1.00 97.88 99 ALA A CA 1
ATOM 759 C C . ALA A 1 99 ? 0.629 -18.625 -3.205 1.00 97.88 99 ALA A C 1
ATOM 761 O O . ALA A 1 99 ? 1.124 -19.737 -3.030 1.00 97.88 99 ALA A O 1
ATOM 762 N N . PHE A 1 100 ? -0.701 -18.457 -3.275 1.00 97.88 100 PHE A N 1
ATOM 763 C CA . PHE A 1 100 ? -1.674 -19.489 -2.888 1.00 97.88 100 PHE A CA 1
ATOM 764 C C . PHE A 1 100 ? -1.467 -20.841 -3.585 1.00 97.88 100 PHE A C 1
ATOM 766 O O . PHE A 1 100 ? -1.568 -21.884 -2.951 1.00 97.88 100 PHE A O 1
ATOM 773 N N . ILE A 1 101 ? -1.156 -20.834 -4.882 1.00 97.06 101 ILE A N 1
ATOM 774 C CA . ILE A 1 101 ? -0.976 -22.071 -5.659 1.00 97.06 101 ILE A CA 1
ATOM 775 C C . ILE A 1 101 ? 0.407 -22.713 -5.487 1.00 97.06 101 ILE A C 1
ATOM 777 O O . ILE A 1 101 ? 0.592 -23.856 -5.890 1.00 97.06 101 ILE A O 1
ATOM 781 N N . ASN A 1 102 ? 1.378 -21.977 -4.940 1.00 97.19 102 ASN A N 1
ATOM 782 C CA . ASN A 1 102 ? 2.772 -22.407 -4.839 1.00 97.19 102 ASN A CA 1
ATOM 783 C C . ASN A 1 102 ? 3.213 -22.709 -3.405 1.00 97.19 102 ASN A C 1
ATOM 785 O O . ASN A 1 102 ? 4.248 -23.344 -3.205 1.00 97.19 102 ASN A O 1
ATOM 789 N N . TYR A 1 103 ? 2.464 -22.237 -2.414 1.00 96.56 103 TYR A N 1
ATOM 790 C CA . TYR A 1 103 ? 2.722 -22.440 -0.999 1.00 96.56 103 TYR A CA 1
ATOM 791 C C . TYR A 1 103 ? 1.799 -23.553 -0.451 1.00 96.56 103 TYR A C 1
ATOM 793 O O . TYR A 1 103 ? 0.606 -23.532 -0.749 1.00 96.56 103 TYR A O 1
ATOM 801 N N . PRO A 1 104 ? 2.293 -24.531 0.339 1.00 95.75 104 PRO A N 1
ATOM 802 C CA . PRO A 1 104 ? 3.643 -24.665 0.904 1.00 95.75 104 PRO A CA 1
ATOM 803 C C . PRO A 1 104 ? 4.643 -25.391 -0.014 1.00 95.75 104 PRO A C 1
ATOM 805 O O . PRO A 1 104 ? 5.718 -25.790 0.434 1.00 95.75 104 PRO A O 1
ATOM 808 N N . GLY A 1 105 ? 4.298 -25.577 -1.288 1.00 95.75 105 GLY A N 1
ATOM 809 C CA . GLY A 1 105 ? 5.113 -26.276 -2.277 1.00 95.75 105 GLY A CA 1
ATOM 810 C C . GLY A 1 105 ? 4.972 -27.795 -2.225 1.00 95.75 105 GLY A C 1
ATOM 811 O O . GLY A 1 105 ? 4.236 -28.354 -1.415 1.00 95.75 105 GLY A O 1
ATOM 812 N N . ASP A 1 106 ? 5.717 -28.467 -3.100 1.00 95.19 106 ASP A N 1
ATOM 813 C CA . ASP A 1 106 ? 5.661 -29.914 -3.300 1.00 95.19 106 ASP A CA 1
ATOM 814 C C . ASP A 1 106 ? 7.071 -30.509 -3.308 1.00 95.19 106 ASP A C 1
ATOM 816 O O . ASP A 1 106 ? 8.026 -29.902 -3.796 1.00 95.19 106 ASP A O 1
ATOM 820 N N . ASN A 1 107 ? 7.216 -31.736 -2.796 1.00 95.56 107 ASN A N 1
ATOM 821 C CA . ASN A 1 107 ? 8.471 -32.503 -2.836 1.00 95.56 107 ASN A CA 1
ATOM 822 C C . ASN A 1 107 ? 9.702 -31.741 -2.294 1.00 95.56 107 ASN A C 1
ATOM 824 O O . ASN A 1 107 ? 10.806 -31.868 -2.822 1.00 95.56 107 ASN A O 1
ATOM 828 N N . GLY A 1 108 ? 9.514 -30.945 -1.236 1.00 94.88 108 GLY A N 1
ATOM 829 C CA . GLY A 1 108 ? 10.592 -30.184 -0.595 1.00 94.88 108 GLY A CA 1
ATOM 830 C C . GLY A 1 108 ? 11.035 -28.937 -1.366 1.00 94.88 108 GLY A C 1
ATOM 831 O O . GLY A 1 108 ? 12.125 -28.427 -1.108 1.00 94.88 108 GLY A O 1
ATOM 832 N N . ARG A 1 109 ? 10.223 -28.444 -2.310 1.00 96.75 109 ARG A N 1
ATOM 833 C CA . ARG A 1 109 ? 10.506 -27.230 -3.079 1.00 96.75 109 ARG A CA 1
ATOM 834 C C . ARG A 1 109 ? 9.287 -26.314 -3.147 1.00 96.75 109 ARG A C 1
ATOM 836 O O . ARG A 1 109 ? 8.195 -26.747 -3.495 1.00 96.75 109 ARG A O 1
ATOM 843 N N . VAL A 1 110 ? 9.526 -25.029 -2.903 1.00 97.56 110 VAL A N 1
ATOM 844 C CA . VAL A 1 110 ? 8.564 -23.941 -3.122 1.00 97.56 110 VAL A CA 1
ATOM 845 C C . VAL A 1 110 ? 9.012 -23.152 -4.343 1.00 97.56 110 VAL A C 1
ATOM 847 O O . VAL A 1 110 ? 10.177 -22.759 -4.439 1.00 97.56 110 VAL A O 1
ATOM 850 N N . TYR A 1 111 ? 8.106 -22.945 -5.293 1.00 96.50 111 TYR A N 1
ATOM 851 C CA . TYR A 1 111 ? 8.358 -22.113 -6.465 1.00 96.50 111 TYR A CA 1
ATOM 852 C C . TYR A 1 111 ? 7.780 -20.725 -6.217 1.00 96.50 111 TYR A C 1
ATOM 854 O O . TYR A 1 111 ? 6.579 -20.591 -6.050 1.00 96.50 111 TYR A O 1
ATOM 862 N N . TYR A 1 112 ? 8.611 -19.689 -6.229 1.00 97.38 112 TYR A N 1
ATOM 863 C CA . TYR A 1 112 ? 8.157 -18.302 -6.078 1.00 97.38 112 TYR A CA 1
ATOM 864 C C . TYR A 1 112 ? 7.627 -17.811 -7.434 1.00 97.38 112 TYR A C 1
ATOM 866 O O . TYR A 1 112 ? 8.244 -16.988 -8.106 1.00 97.38 112 TYR A O 1
ATOM 874 N N . GLY A 1 113 ? 6.547 -18.439 -7.908 1.00 96.81 113 GLY A N 1
ATOM 875 C CA . GLY A 1 113 ? 6.007 -18.256 -9.258 1.00 96.81 113 GLY A CA 1
ATOM 876 C C . GLY A 1 113 ? 5.318 -16.909 -9.473 1.00 96.81 113 GLY A C 1
ATOM 877 O O . GLY A 1 113 ? 5.070 -16.523 -10.611 1.00 96.81 113 GLY A O 1
ATOM 878 N N . GLU A 1 114 ? 5.018 -16.196 -8.393 1.00 97.69 114 GLU A N 1
ATOM 879 C CA . GLU A 1 114 ? 4.575 -14.808 -8.416 1.00 97.69 114 GLU A CA 1
ATOM 880 C C . GLU A 1 114 ? 5.705 -13.810 -8.709 1.00 97.69 114 GLU A C 1
ATOM 882 O O . GLU A 1 114 ? 5.419 -12.664 -9.057 1.00 97.69 114 GLU A O 1
ATOM 887 N N . ASP A 1 115 ? 6.968 -14.243 -8.612 1.00 97.50 115 ASP A N 1
ATOM 888 C CA . ASP A 1 115 ? 8.155 -13.424 -8.868 1.00 97.50 115 ASP A CA 1
ATOM 889 C C . ASP A 1 115 ? 8.100 -12.082 -8.096 1.00 97.50 115 ASP A C 1
ATOM 891 O O . ASP A 1 115 ? 7.797 -12.057 -6.902 1.00 97.50 115 ASP A O 1
ATOM 895 N N . ILE A 1 116 ? 8.351 -10.940 -8.742 1.00 97.81 116 ILE A N 1
ATOM 896 C CA . ILE A 1 116 ? 8.285 -9.610 -8.118 1.00 97.81 116 ILE A CA 1
ATOM 897 C C . ILE A 1 116 ? 6.859 -9.167 -7.743 1.00 97.81 116 ILE A C 1
ATOM 899 O O . ILE A 1 116 ? 6.680 -8.153 -7.054 1.00 97.81 116 ILE A O 1
ATOM 903 N N . PHE A 1 117 ? 5.824 -9.886 -8.186 1.00 98.56 117 PHE A N 1
ATOM 904 C CA . PHE A 1 117 ? 4.426 -9.568 -7.907 1.00 98.56 117 PHE A CA 1
ATOM 905 C C . PHE A 1 117 ? 4.016 -10.140 -6.546 1.00 98.56 117 PHE A C 1
ATOM 907 O O . PHE A 1 117 ? 3.207 -11.054 -6.434 1.00 98.56 117 PHE A O 1
ATOM 914 N N . VAL A 1 118 ? 4.558 -9.545 -5.482 1.00 98.62 118 VAL A N 1
ATOM 915 C CA . VAL A 1 118 ? 4.228 -9.873 -4.087 1.00 98.62 118 VAL A CA 1
ATOM 916 C C . VAL A 1 118 ? 3.437 -8.732 -3.445 1.00 98.62 118 VAL A C 1
ATOM 918 O O . VAL A 1 118 ? 3.786 -7.552 -3.570 1.00 98.62 118 VAL A O 1
ATOM 921 N N . GLY A 1 119 ? 2.369 -9.075 -2.719 1.00 98.44 119 GLY A N 1
ATOM 922 C CA . GLY A 1 119 ? 1.516 -8.098 -2.036 1.00 98.44 119 GLY A CA 1
ATOM 923 C C . GLY A 1 119 ? 0.826 -7.150 -3.021 1.00 98.44 119 GLY A C 1
ATOM 924 O O . GLY A 1 119 ? 0.399 -7.573 -4.092 1.00 98.44 119 GLY A O 1
ATOM 925 N N . TYR A 1 120 ? 0.715 -5.861 -2.683 1.00 98.75 120 TYR A N 1
ATOM 926 C CA . TYR A 1 120 ? 0.008 -4.868 -3.513 1.00 98.75 120 TYR A CA 1
ATOM 927 C C . TYR A 1 120 ? 0.496 -4.801 -4.967 1.00 98.75 120 TYR A C 1
ATOM 929 O O . TYR A 1 120 ? -0.310 -4.527 -5.852 1.00 98.75 120 TYR A O 1
ATOM 937 N N . ARG A 1 121 ? 1.768 -5.138 -5.233 1.00 98.81 121 ARG A N 1
ATOM 938 C CA . ARG A 1 121 ? 2.315 -5.238 -6.595 1.00 98.81 121 ARG A CA 1
ATOM 939 C C . ARG A 1 121 ? 1.505 -6.198 -7.466 1.00 98.81 121 ARG A C 1
ATOM 941 O O . ARG A 1 121 ? 1.240 -5.888 -8.621 1.00 98.81 121 ARG A O 1
ATOM 948 N N . TYR A 1 122 ? 1.090 -7.335 -6.906 1.00 98.75 122 TYR A N 1
ATOM 949 C CA . TYR A 1 122 ? 0.235 -8.310 -7.580 1.00 98.75 122 TYR A CA 1
ATOM 950 C C . TYR A 1 122 ? -1.197 -7.822 -7.729 1.00 98.75 122 TYR A C 1
ATOM 952 O O . TYR A 1 122 ? -1.724 -7.825 -8.839 1.00 98.75 122 TYR A O 1
ATOM 960 N N . TYR A 1 123 ? -1.823 -7.404 -6.624 1.00 98.75 123 TYR A N 1
ATOM 961 C CA . TYR A 1 123 ? -3.248 -7.070 -6.625 1.00 98.75 123 TYR A CA 1
ATOM 962 C C . TYR A 1 123 ? -3.555 -5.925 -7.5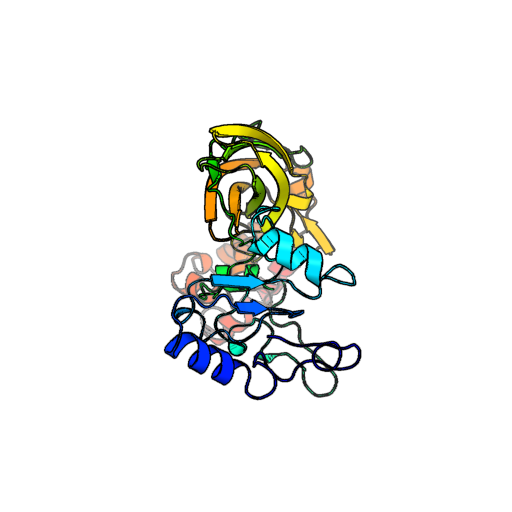88 1.00 98.75 123 TYR A C 1
ATOM 964 O O . TYR A 1 123 ? -4.531 -5.995 -8.328 1.00 98.75 123 TYR A O 1
ATOM 972 N N . GLU A 1 124 ? -2.688 -4.913 -7.649 1.00 98.44 124 GLU A N 1
ATOM 973 C CA . GLU A 1 124 ? -2.835 -3.822 -8.610 1.00 98.44 124 GLU A CA 1
ATOM 974 C C . GLU A 1 124 ? -2.582 -4.291 -10.044 1.00 98.44 124 GLU A C 1
ATOM 976 O O . GLU A 1 124 ? -3.398 -4.017 -10.921 1.00 98.44 124 GLU A O 1
ATOM 981 N N . LYS A 1 125 ? -1.516 -5.072 -10.285 1.00 97.88 125 LYS A N 1
ATOM 982 C CA . LYS A 1 125 ? -1.184 -5.563 -11.632 1.00 97.88 125 LYS A CA 1
ATOM 983 C C . LYS A 1 125 ? -2.265 -6.463 -12.221 1.00 97.88 125 LYS A C 1
ATOM 985 O O . LYS A 1 125 ? -2.548 -6.410 -13.414 1.00 97.88 125 LYS A O 1
ATOM 990 N N . LYS A 1 126 ? -2.858 -7.316 -11.387 1.00 97.31 126 LYS A N 1
ATOM 991 C CA . LYS A 1 126 ? -3.939 -8.231 -11.767 1.00 97.31 126 LYS A CA 1
ATOM 992 C C . LYS A 1 126 ? -5.324 -7.604 -11.653 1.00 97.31 126 LYS A C 1
ATOM 994 O O . LYS A 1 126 ? -6.289 -8.252 -12.049 1.00 97.31 126 LYS A O 1
ATOM 999 N N . ASN A 1 127 ? -5.423 -6.376 -11.139 1.00 97.38 127 ASN A N 1
ATOM 1000 C CA . ASN A 1 127 ? -6.681 -5.699 -10.845 1.00 97.38 127 ASN A CA 1
ATOM 1001 C C . ASN A 1 127 ? -7.632 -6.569 -9.993 1.00 97.38 127 ASN A C 1
ATOM 1003 O O . ASN A 1 127 ? -8.798 -6.777 -10.330 1.00 97.38 127 ASN A O 1
ATOM 1007 N N . VAL A 1 128 ? -7.100 -7.123 -8.901 1.00 97.44 128 VAL A N 1
ATOM 1008 C CA . VAL A 1 128 ? -7.829 -7.961 -7.940 1.00 97.44 128 VAL A CA 1
ATOM 1009 C C . VAL A 1 128 ? -8.237 -7.106 -6.745 1.00 97.44 128 VAL A C 1
ATOM 1011 O O . VAL A 1 128 ? -7.407 -6.433 -6.135 1.00 97.44 128 VAL A O 1
ATOM 1014 N N . GLY A 1 129 ? -9.525 -7.139 -6.401 1.00 97.25 129 GLY A N 1
ATOM 1015 C CA . GLY A 1 129 ? -10.058 -6.423 -5.244 1.00 97.25 129 GLY A CA 1
ATOM 1016 C C . GLY A 1 129 ? -9.487 -6.942 -3.923 1.00 97.25 129 GLY A C 1
ATOM 1017 O O . GLY A 1 129 ? -9.273 -8.138 -3.745 1.00 97.25 129 GLY A O 1
ATOM 1018 N N . VAL A 1 130 ? -9.270 -6.034 -2.974 1.00 98.56 130 VAL A N 1
ATOM 1019 C CA . VAL A 1 130 ? -8.703 -6.328 -1.650 1.00 98.56 130 VAL A CA 1
ATOM 1020 C C . VAL A 1 130 ? -9.601 -5.748 -0.567 1.00 98.56 130 VAL A C 1
ATOM 1022 O O . VAL A 1 130 ? -10.246 -4.721 -0.781 1.00 98.56 130 VAL A O 1
ATOM 1025 N N . ARG A 1 131 ? -9.637 -6.387 0.607 1.00 98.00 131 ARG A N 1
ATOM 1026 C CA . ARG A 1 131 ? -10.424 -5.902 1.749 1.00 98.00 131 ARG A CA 1
ATOM 1027 C C . ARG A 1 131 ? -9.847 -4.592 2.269 1.00 98.00 131 ARG A C 1
ATOM 1029 O O . ARG A 1 131 ? -10.588 -3.633 2.457 1.00 98.00 131 ARG A O 1
ATOM 1036 N N . PHE A 1 132 ? -8.527 -4.562 2.452 1.00 98.75 132 PHE A N 1
ATOM 1037 C CA . PHE A 1 132 ? -7.776 -3.361 2.794 1.00 98.75 132 PHE A CA 1
ATOM 1038 C C . PHE A 1 132 ? -6.463 -3.312 1.999 1.00 98.75 132 PHE A C 1
ATOM 1040 O O . PHE A 1 132 ? -5.686 -4.273 2.034 1.00 98.75 132 PHE A O 1
ATOM 1047 N N . PRO A 1 133 ? -6.192 -2.216 1.271 1.00 98.81 133 PRO A N 1
ATOM 1048 C CA . PRO A 1 133 ? -4.990 -2.095 0.460 1.00 98.81 133 PRO A CA 1
ATOM 1049 C C . PRO A 1 133 ? -3.743 -1.850 1.318 1.00 98.81 133 PRO A C 1
ATOM 1051 O O . PRO A 1 133 ? -3.818 -1.462 2.486 1.00 98.81 133 PRO A O 1
ATOM 1054 N N . PHE A 1 134 ? -2.565 -2.057 0.725 1.00 98.94 134 PHE A N 1
ATOM 1055 C CA . PHE A 1 134 ? -1.297 -1.757 1.390 1.00 98.94 134 PHE A CA 1
ATOM 1056 C C . PHE A 1 134 ? -1.218 -0.270 1.756 1.00 98.94 134 PHE A C 1
ATOM 1058 O O . PHE A 1 134 ? -1.670 0.602 1.006 1.00 98.94 134 PHE A O 1
ATOM 1065 N N . GLY A 1 135 ? -0.654 0.028 2.921 1.00 98.75 135 GLY A N 1
ATOM 1066 C CA . GLY A 1 135 ? -0.531 1.389 3.416 1.00 98.75 135 GLY A CA 1
ATOM 1067 C C . GLY A 1 135 ? -1.856 2.015 3.850 1.00 98.75 135 GLY A C 1
ATOM 1068 O O . GLY A 1 135 ? -1.868 3.212 4.106 1.00 98.75 135 GLY A O 1
ATOM 1069 N N . TYR A 1 136 ? -2.964 1.270 3.927 1.00 98.88 136 TYR A N 1
ATOM 1070 C CA . TYR A 1 136 ? -4.253 1.780 4.402 1.00 98.88 136 TYR A CA 1
ATOM 1071 C C . TYR A 1 136 ? -4.280 1.959 5.922 1.00 98.88 136 TYR A C 1
ATOM 1073 O O . TYR A 1 136 ? -3.652 1.208 6.664 1.00 98.88 136 TYR A O 1
ATOM 1081 N N . GLY A 1 137 ? -5.038 2.939 6.401 1.00 98.56 137 GLY A N 1
ATOM 1082 C CA . GLY A 1 137 ? -5.335 3.111 7.818 1.00 98.56 137 GLY A CA 1
ATOM 1083 C C . GLY A 1 137 ? -6.194 4.347 8.046 1.00 98.56 137 GLY A C 1
ATOM 1084 O O . GLY A 1 137 ? -5.999 5.379 7.404 1.00 98.56 137 GLY A O 1
ATOM 1085 N N . LEU A 1 138 ? -7.143 4.255 8.970 1.00 98.62 138 LEU A N 1
ATOM 1086 C CA . LEU A 1 138 ? -8.005 5.379 9.328 1.00 98.62 138 LEU A CA 1
ATOM 1087 C C . LEU A 1 138 ? -7.368 6.255 10.416 1.00 98.62 138 LEU A C 1
ATOM 1089 O O . LEU A 1 138 ? -6.316 5.934 10.967 1.00 98.62 138 LEU A O 1
ATOM 1093 N N . SER A 1 139 ? -8.011 7.387 10.686 1.00 98.75 139 SER A N 1
ATOM 1094 C CA . SER A 1 139 ? -7.680 8.333 11.750 1.00 98.75 139 SER A CA 1
ATOM 1095 C C . SER A 1 139 ? -8.979 8.935 12.298 1.00 98.75 139 SER A C 1
ATOM 1097 O O . SER A 1 139 ? -10.005 8.930 11.621 1.00 98.75 139 SER A O 1
ATOM 1099 N N . TYR A 1 140 ? -8.949 9.481 13.515 1.00 98.75 140 TYR A N 1
ATOM 1100 C CA . TYR A 1 140 ? -10.048 10.285 14.066 1.00 98.75 140 TYR A CA 1
ATOM 1101 C C . TYR A 1 140 ? -10.112 11.708 13.492 1.00 98.75 140 TYR A C 1
ATOM 1103 O O . TYR A 1 140 ? -10.967 12.497 13.892 1.00 98.75 140 TYR A O 1
ATOM 1111 N N . THR A 1 141 ? -9.216 12.043 12.564 1.00 98.75 141 THR A N 1
ATOM 1112 C CA . THR A 1 141 ? -9.275 13.251 11.736 1.00 98.75 141 THR A CA 1
ATOM 1113 C C . THR A 1 141 ? -9.119 12.878 10.260 1.00 98.75 141 THR A C 1
ATOM 1115 O O . THR A 1 141 ? -8.823 11.729 9.932 1.00 98.75 141 THR A O 1
ATOM 1118 N N . THR A 1 142 ? -9.317 13.835 9.361 1.00 98.75 142 THR A N 1
ATOM 1119 C CA . THR A 1 142 ? -9.140 13.651 7.916 1.00 98.75 142 THR A CA 1
ATOM 1120 C C . THR A 1 142 ? -7.917 14.409 7.426 1.00 98.75 142 THR A C 1
ATOM 1122 O O . THR A 1 142 ? -7.564 15.456 7.970 1.00 98.75 142 THR A O 1
ATOM 1125 N N . PHE A 1 143 ? -7.273 13.892 6.381 1.00 98.81 143 PHE A N 1
ATOM 1126 C CA . PHE A 1 143 ? -6.117 14.525 5.759 1.00 98.81 143 PHE A CA 1
ATOM 1127 C C . PHE A 1 143 ? -6.318 14.639 4.253 1.00 98.81 143 PHE A C 1
ATOM 1129 O O . PHE A 1 143 ? -6.974 13.794 3.651 1.00 98.81 143 PHE A O 1
ATOM 1136 N N . ALA A 1 144 ? -5.732 15.672 3.659 1.00 98.62 144 ALA A N 1
ATOM 1137 C CA . ALA A 1 144 ? -5.591 15.816 2.218 1.00 98.62 144 ALA A CA 1
ATOM 1138 C C . ALA A 1 144 ? -4.103 15.831 1.858 1.00 98.62 144 ALA A C 1
ATOM 1140 O O . ALA A 1 144 ? -3.303 16.451 2.565 1.00 98.62 144 ALA A O 1
ATOM 1141 N N . VAL A 1 145 ? -3.759 15.146 0.770 1.00 98.62 145 VAL A N 1
ATOM 1142 C CA . VAL A 1 145 ? -2.434 15.165 0.142 1.00 98.62 145 VAL A CA 1
ATOM 1143 C C . VAL A 1 145 ? -2.612 15.806 -1.223 1.00 98.62 145 VAL A C 1
ATOM 1145 O O . VAL A 1 145 ? -3.364 15.286 -2.043 1.00 98.62 145 VAL A O 1
ATOM 1148 N N . ASP A 1 146 ? -1.963 16.940 -1.453 1.00 98.31 146 ASP A N 1
ATOM 1149 C CA . ASP A 1 146 ? -2.086 17.686 -2.700 1.00 98.31 146 ASP A CA 1
ATOM 1150 C C . ASP A 1 146 ? -0.768 18.371 -3.089 1.00 98.31 146 ASP A C 1
ATOM 1152 O O . ASP A 1 146 ? 0.248 18.277 -2.394 1.00 98.31 146 ASP A O 1
ATOM 1156 N N . ASN A 1 147 ? -0.788 19.037 -4.249 1.00 97.81 147 ASN A N 1
ATOM 1157 C CA . ASN A 1 147 ? 0.253 19.978 -4.657 1.00 97.81 147 ASN A CA 1
ATOM 1158 C C . ASN A 1 147 ? 1.670 19.362 -4.665 1.00 97.81 147 ASN A C 1
ATOM 1160 O O . ASN A 1 147 ? 2.630 19.965 -4.183 1.00 97.81 147 ASN A O 1
ATOM 1164 N N . LEU A 1 148 ? 1.783 18.141 -5.201 1.00 98.69 148 LEU A N 1
ATOM 1165 C CA . LEU A 1 148 ? 3.058 17.465 -5.437 1.00 98.69 148 LEU A CA 1
ATOM 1166 C C . LEU A 1 148 ? 3.858 18.223 -6.503 1.00 98.69 148 LEU A C 1
ATOM 1168 O O . LEU A 1 148 ? 3.383 18.428 -7.618 1.00 98.69 148 LEU A O 1
ATOM 1172 N N . ARG A 1 149 ? 5.078 18.622 -6.151 1.00 98.44 149 ARG A N 1
ATOM 1173 C CA . ARG A 1 149 ? 6.006 19.369 -7.003 1.00 98.44 149 ARG A CA 1
ATOM 1174 C C . ARG A 1 149 ? 7.336 18.638 -7.068 1.00 98.44 149 ARG A C 1
ATOM 1176 O O . ARG A 1 149 ? 7.835 18.204 -6.031 1.00 98.44 149 ARG A O 1
ATOM 1183 N N . LEU A 1 150 ? 7.907 18.558 -8.261 1.00 98.44 150 LEU A N 1
ATOM 1184 C CA . LEU A 1 150 ? 9.272 18.090 -8.490 1.00 98.44 150 LEU A CA 1
ATOM 1185 C C . LEU A 1 150 ? 10.192 19.301 -8.679 1.00 98.44 150 LEU A C 1
ATOM 1187 O O . LEU A 1 150 ? 9.731 20.385 -9.045 1.00 98.44 150 LEU A O 1
ATOM 1191 N N . SER A 1 151 ? 11.482 19.142 -8.395 1.00 97.12 151 SER A N 1
ATOM 1192 C CA . SER A 1 151 ? 12.473 20.206 -8.594 1.00 97.12 151 SER A CA 1
ATOM 1193 C C . SER A 1 151 ? 12.777 20.510 -10.070 1.00 97.12 151 SER A C 1
ATOM 1195 O O . SER A 1 151 ? 13.250 21.607 -10.368 1.00 97.12 151 SER A O 1
ATOM 1197 N N . ALA A 1 152 ? 12.490 19.577 -10.981 1.00 97.44 152 ALA A N 1
ATOM 1198 C CA . ALA A 1 152 ? 12.637 19.699 -12.427 1.00 97.44 152 ALA A CA 1
ATOM 1199 C C . ALA A 1 152 ? 11.665 18.750 -13.158 1.00 97.44 152 ALA A C 1
ATOM 1201 O O . ALA A 1 152 ? 11.123 17.828 -12.552 1.00 97.44 152 ALA A O 1
ATOM 1202 N N . ASP A 1 153 ? 11.486 18.957 -14.464 1.00 97.44 153 ASP A N 1
ATOM 1203 C CA . ASP A 1 153 ? 10.731 18.043 -15.341 1.00 97.44 153 ASP A CA 1
ATOM 1204 C C . ASP A 1 153 ? 11.642 16.988 -16.005 1.00 97.44 153 ASP A C 1
ATOM 1206 O O . ASP A 1 153 ? 11.163 16.023 -16.601 1.00 97.44 153 ASP A O 1
ATOM 1210 N N . GLU A 1 154 ? 12.963 17.155 -15.893 1.00 98.00 154 GLU A N 1
ATOM 1211 C CA . GLU A 1 154 ? 13.983 16.273 -16.460 1.00 98.00 154 GLU A CA 1
ATOM 1212 C C . GLU A 1 154 ? 15.126 16.071 -15.457 1.00 98.00 154 GLU A C 1
ATOM 1214 O O . GLU A 1 154 ? 15.584 17.028 -14.825 1.00 98.00 154 GLU A O 1
ATOM 1219 N N . TYR A 1 155 ? 15.593 14.829 -15.322 1.00 97.25 155 TYR A N 1
ATOM 1220 C CA . TYR A 1 155 ? 16.677 14.444 -14.420 1.00 97.25 155 TYR A CA 1
ATOM 1221 C C . TYR A 1 155 ? 17.686 13.564 -15.146 1.00 97.25 155 TYR A C 1
ATOM 1223 O O . TYR A 1 155 ? 17.304 12.641 -15.860 1.00 97.25 155 TYR A O 1
ATOM 1231 N N . ALA A 1 156 ? 18.976 13.807 -14.922 1.00 96.00 156 ALA A N 1
ATOM 1232 C CA . ALA A 1 156 ? 20.023 12.913 -15.405 1.00 96.00 156 ALA A CA 1
ATOM 1233 C C . ALA A 1 156 ? 20.157 11.679 -14.497 1.00 96.00 156 ALA A C 1
ATOM 1235 O O . ALA A 1 156 ? 19.926 11.751 -13.289 1.00 96.00 156 ALA A O 1
ATOM 1236 N N . LEU A 1 157 ? 20.602 10.548 -15.049 1.00 93.81 157 LEU A N 1
ATOM 1237 C CA . LEU A 1 157 ? 20.909 9.351 -14.263 1.00 93.81 157 LEU A CA 1
ATOM 1238 C C . LEU A 1 157 ? 21.856 9.670 -13.091 1.00 93.81 157 LEU A C 1
ATOM 1240 O O . LEU A 1 157 ? 22.910 10.279 -13.268 1.00 93.81 157 LEU A O 1
ATOM 1244 N N . GLY A 1 158 ? 21.475 9.234 -11.889 1.00 92.19 158 GLY A N 1
ATOM 1245 C CA . GLY A 1 158 ? 22.222 9.482 -10.652 1.00 92.19 158 GLY A CA 1
ATOM 1246 C C . GLY A 1 158 ? 21.903 10.820 -9.975 1.00 92.19 158 GLY A C 1
ATOM 1247 O O . GLY A 1 158 ? 22.268 11.003 -8.813 1.00 92.19 158 GLY A O 1
ATOM 1248 N N . GLN A 1 159 ? 21.190 11.732 -10.644 1.00 95.69 159 GLN A N 1
ATOM 1249 C CA . GLN A 1 159 ? 20.651 12.934 -10.015 1.00 95.69 159 GLN A CA 1
ATOM 1250 C C . GLN A 1 159 ? 19.446 12.560 -9.133 1.00 95.69 159 GLN A C 1
ATOM 1252 O O . GLN A 1 159 ? 18.519 11.913 -9.622 1.00 95.69 159 GLN A O 1
ATOM 1257 N N . PRO A 1 160 ? 19.417 12.968 -7.852 1.00 96.88 160 PRO A N 1
ATOM 1258 C CA . PRO A 1 160 ? 18.246 12.766 -7.008 1.00 96.88 160 PRO A CA 1
ATOM 1259 C C . PRO A 1 160 ? 17.028 13.543 -7.521 1.00 96.88 160 PRO A C 1
ATOM 1261 O O . PRO A 1 160 ? 17.141 14.703 -7.928 1.00 96.88 160 PRO A O 1
ATOM 1264 N N . VAL A 1 161 ? 15.856 12.914 -7.451 1.00 98.31 161 VAL A N 1
ATOM 1265 C CA . VAL A 1 161 ? 14.565 13.557 -7.716 1.00 98.31 161 VAL A CA 1
ATOM 1266 C C . VAL A 1 161 ? 14.022 14.094 -6.399 1.00 98.31 161 VAL A C 1
ATOM 1268 O O . VAL A 1 161 ? 13.422 13.362 -5.609 1.00 98.31 161 VAL A O 1
ATOM 1271 N N . ASP A 1 162 ? 14.258 15.378 -6.152 1.00 98.19 162 ASP A N 1
ATOM 1272 C CA . ASP A 1 162 ? 13.708 16.078 -4.994 1.00 98.19 162 ASP A CA 1
ATOM 1273 C C . ASP A 1 162 ? 12.249 16.463 -5.239 1.00 98.19 162 ASP A C 1
ATOM 1275 O O . ASP A 1 162 ? 11.902 17.055 -6.267 1.00 98.19 162 ASP A O 1
ATOM 1279 N N . LEU A 1 163 ? 11.393 16.143 -4.270 1.00 98.00 163 LEU A N 1
ATOM 1280 C CA . LEU A 1 163 ? 9.964 16.402 -4.334 1.00 98.00 163 LEU A CA 1
ATOM 1281 C C . LEU A 1 163 ? 9.447 17.060 -3.059 1.00 98.00 163 LEU A C 1
ATOM 1283 O O . LEU A 1 163 ? 9.927 16.824 -1.947 1.00 98.00 163 LEU A O 1
ATOM 1287 N N . LEU A 1 164 ? 8.414 17.873 -3.234 1.00 98.56 164 LEU A N 1
ATOM 1288 C CA . LEU A 1 164 ? 7.707 18.556 -2.165 1.00 98.56 164 LEU A CA 1
ATOM 1289 C C . LEU A 1 164 ? 6.212 18.282 -2.312 1.00 98.56 164 LEU A C 1
ATOM 1291 O O . LEU A 1 164 ? 5.646 18.520 -3.375 1.00 98.56 164 LEU A O 1
ATOM 1295 N N . VAL A 1 165 ? 5.570 17.808 -1.250 1.00 98.69 165 VAL A N 1
ATOM 1296 C CA . VAL A 1 165 ? 4.128 17.520 -1.237 1.00 98.69 165 VAL A CA 1
ATOM 1297 C C . VAL A 1 165 ? 3.468 18.163 -0.030 1.00 98.69 165 VAL A C 1
ATOM 1299 O O . VAL A 1 165 ? 4.025 18.141 1.069 1.00 98.69 165 VAL A O 1
ATOM 1302 N N . ASP A 1 166 ? 2.288 18.746 -0.220 1.00 98.75 166 ASP A N 1
ATOM 1303 C CA . ASP A 1 166 ? 1.558 19.397 0.858 1.00 98.75 166 ASP A CA 1
ATOM 1304 C C . ASP A 1 166 ? 0.600 18.394 1.515 1.00 98.75 166 ASP A C 1
ATOM 1306 O O . ASP A 1 166 ? -0.158 17.684 0.854 1.00 98.75 166 ASP A O 1
ATOM 1310 N N . VAL A 1 167 ? 0.636 18.338 2.846 1.00 98.75 167 VAL A N 1
ATOM 1311 C CA . VAL A 1 167 ? -0.272 17.528 3.662 1.00 98.75 167 VAL A CA 1
ATOM 1312 C C . VAL A 1 167 ? -1.039 18.457 4.587 1.00 98.75 167 VAL A C 1
ATOM 1314 O O . VAL A 1 167 ? -0.441 19.214 5.354 1.00 98.75 167 VAL A O 1
ATOM 1317 N N . THR A 1 168 ? -2.366 18.404 4.516 1.00 98.88 168 THR A N 1
ATOM 1318 C CA . THR A 1 168 ? -3.260 19.248 5.319 1.00 98.88 168 THR A CA 1
ATOM 1319 C C . THR A 1 168 ? -4.129 18.381 6.218 1.00 98.88 168 THR A C 1
ATOM 1321 O O . THR A 1 168 ? -4.744 17.433 5.735 1.00 98.88 168 THR A O 1
ATOM 1324 N N . ASN A 1 169 ? -4.228 18.708 7.507 1.00 98.88 169 ASN A N 1
ATOM 1325 C CA . ASN A 1 169 ? -5.252 18.138 8.382 1.00 98.88 169 ASN A CA 1
ATOM 1326 C C . ASN A 1 169 ? -6.558 18.904 8.174 1.00 98.88 169 ASN A C 1
ATOM 1328 O O . ASN A 1 169 ? -6.680 20.066 8.550 1.00 98.88 169 ASN A O 1
ATOM 1332 N N . THR A 1 170 ? -7.527 18.256 7.542 1.00 98.81 170 THR A N 1
ATOM 1333 C CA . THR A 1 170 ? -8.809 18.858 7.163 1.00 98.81 170 THR A CA 1
ATOM 1334 C C . THR A 1 170 ? -9.913 18.607 8.185 1.00 98.81 170 THR A C 1
ATOM 1336 O O . THR A 1 170 ? -11.025 19.100 8.011 1.00 98.81 170 THR A O 1
ATOM 1339 N N . GLY A 1 171 ? -9.630 17.839 9.239 1.00 98.56 171 GLY A N 1
ATOM 1340 C CA . GLY A 1 171 ? -10.596 17.536 10.287 1.00 98.56 171 GLY A CA 1
ATOM 1341 C C . GLY A 1 171 ? -10.441 18.410 11.532 1.00 98.56 171 GLY A C 1
ATOM 1342 O O . GLY A 1 171 ? -9.743 19.421 11.548 1.00 98.56 171 GLY A O 1
ATOM 1343 N N . ALA A 1 172 ? -11.135 18.007 12.597 1.00 98.25 172 ALA A N 1
ATOM 1344 C CA . ALA A 1 172 ? -11.270 18.780 13.833 1.00 98.25 172 ALA A CA 1
ATOM 1345 C C . ALA A 1 172 ? -10.374 18.287 14.985 1.00 98.25 172 ALA A C 1
ATOM 1347 O O . ALA A 1 172 ? -10.495 18.777 16.107 1.00 98.25 172 ALA A O 1
ATOM 1348 N N . ARG A 1 173 ? -9.510 17.292 14.748 1.00 98.38 173 ARG A N 1
ATOM 1349 C CA . ARG A 1 173 ? -8.631 16.708 15.773 1.00 98.38 173 ARG A CA 1
ATOM 1350 C C . ARG A 1 173 ? -7.184 16.721 15.314 1.00 98.38 173 ARG A C 1
ATOM 1352 O O . ARG A 1 173 ? -6.911 16.487 14.139 1.00 98.38 173 ARG A O 1
ATOM 1359 N N . ALA A 1 174 ? -6.262 16.943 16.246 1.00 98.69 174 ALA A N 1
ATOM 1360 C CA . ALA A 1 174 ? -4.850 16.703 15.991 1.00 98.69 174 ALA A CA 1
ATOM 1361 C C . ALA A 1 174 ? -4.639 15.229 15.612 1.00 98.69 174 ALA A C 1
ATOM 1363 O O . ALA A 1 174 ? -5.335 14.328 16.099 1.00 98.69 174 ALA A O 1
ATOM 1364 N N . GLY A 1 175 ? -3.698 14.972 14.713 1.00 98.62 175 GLY A N 1
ATOM 1365 C CA . GLY A 1 175 ? -3.420 13.622 14.246 1.00 98.62 175 GLY A CA 1
ATOM 1366 C C . GLY A 1 175 ? -2.121 13.539 13.468 1.00 98.62 175 GLY A C 1
ATOM 1367 O O . GLY A 1 175 ? -1.445 14.540 13.238 1.00 98.62 175 GLY A O 1
ATOM 1368 N N . GLN A 1 176 ? -1.773 12.323 13.058 1.00 98.75 176 GLN A N 1
ATOM 1369 C CA . GLN A 1 176 ? -0.594 12.077 12.241 1.00 98.75 176 GLN A CA 1
ATOM 1370 C C . GLN A 1 176 ? -0.992 11.400 10.933 1.00 98.75 176 GLN A C 1
ATOM 1372 O O . GLN A 1 176 ? -1.697 10.391 10.947 1.00 98.75 176 GLN A O 1
ATOM 1377 N N . ALA A 1 177 ? -0.492 11.928 9.821 1.00 98.38 177 ALA A N 1
ATOM 1378 C CA . ALA A 1 177 ? -0.612 11.321 8.504 1.00 98.38 177 ALA A CA 1
ATOM 1379 C C . ALA A 1 177 ? 0.715 10.673 8.104 1.00 98.38 177 ALA A C 1
ATOM 1381 O O . ALA A 1 177 ? 1.785 11.172 8.454 1.00 98.38 177 ALA A O 1
ATOM 1382 N N . VAL A 1 178 ? 0.645 9.581 7.346 1.00 98.75 178 VAL A N 1
ATOM 1383 C CA . VAL A 1 178 ? 1.799 9.024 6.632 1.00 98.75 178 VAL A CA 1
ATOM 1384 C C . VAL A 1 178 ? 1.586 9.316 5.155 1.00 98.75 178 VAL A C 1
ATOM 1386 O O . VAL A 1 178 ? 0.703 8.711 4.547 1.00 98.75 178 VAL A O 1
ATOM 1389 N N . VAL A 1 179 ? 2.368 10.242 4.602 1.00 98.62 179 VAL A N 1
ATOM 1390 C CA . VAL A 1 179 ? 2.416 10.454 3.154 1.00 98.62 179 VAL A CA 1
ATOM 1391 C C . VAL A 1 179 ? 3.311 9.387 2.540 1.00 98.62 179 VAL A C 1
ATOM 1393 O O . VAL A 1 179 ? 4.416 9.141 3.026 1.00 98.62 179 VAL A O 1
ATOM 1396 N N . GLN A 1 180 ? 2.807 8.718 1.512 1.00 98.88 180 GLN A N 1
ATOM 1397 C CA . GLN A 1 180 ? 3.458 7.611 0.822 1.00 98.88 180 GLN A CA 1
ATOM 1398 C C . GLN A 1 180 ? 3.740 8.035 -0.614 1.00 98.88 180 GLN A C 1
ATOM 1400 O O . GLN A 1 180 ? 2.837 8.520 -1.298 1.00 98.88 180 GLN A O 1
ATOM 1405 N N . ILE A 1 181 ? 4.985 7.859 -1.049 1.00 98.88 181 ILE A N 1
ATOM 1406 C CA . ILE A 1 181 ? 5.442 8.171 -2.400 1.00 98.88 181 ILE A CA 1
ATOM 1407 C C . ILE A 1 181 ? 5.680 6.874 -3.150 1.00 98.88 181 ILE A C 1
ATOM 1409 O O . ILE A 1 181 ? 6.534 6.063 -2.775 1.00 98.88 181 ILE A O 1
ATOM 1413 N N . TYR A 1 182 ? 4.936 6.721 -4.232 1.00 98.94 182 TYR A N 1
ATOM 1414 C CA . TYR A 1 182 ? 5.062 5.629 -5.171 1.00 98.94 182 TYR A CA 1
ATOM 1415 C C . TYR A 1 182 ? 5.687 6.130 -6.470 1.00 98.94 182 TYR A C 1
ATOM 1417 O O . TYR A 1 182 ? 5.443 7.262 -6.882 1.00 98.94 182 TYR A O 1
ATOM 1425 N N . VAL A 1 183 ? 6.467 5.276 -7.120 1.00 98.88 183 VAL A N 1
ATOM 1426 C CA . VAL A 1 183 ? 7.011 5.519 -8.458 1.00 98.88 183 VAL A CA 1
ATOM 1427 C C . VAL A 1 183 ? 6.405 4.512 -9.416 1.00 98.88 183 VAL A C 1
ATOM 1429 O O . VAL A 1 183 ? 6.378 3.315 -9.119 1.00 98.88 183 VAL A O 1
ATOM 1432 N N . ARG A 1 184 ? 5.935 5.005 -10.556 1.00 98.69 184 ARG A N 1
ATOM 1433 C CA . ARG A 1 184 ? 5.566 4.208 -11.717 1.00 98.69 184 ARG A CA 1
ATOM 1434 C C . ARG A 1 184 ? 6.537 4.512 -12.840 1.00 98.69 184 ARG A C 1
ATOM 1436 O O . ARG A 1 184 ? 6.733 5.668 -13.203 1.00 98.69 184 ARG A O 1
ATOM 1443 N N . ASP A 1 185 ? 7.108 3.452 -13.373 1.00 97.62 185 ASP A N 1
ATOM 1444 C CA . ASP A 1 185 ? 7.830 3.484 -14.633 1.00 97.62 185 ASP A CA 1
ATOM 1445 C C . ASP A 1 185 ? 6.800 3.319 -15.757 1.00 97.62 185 ASP A C 1
ATOM 1447 O O . ASP A 1 185 ? 6.061 2.328 -15.761 1.00 97.62 185 ASP A O 1
ATOM 1451 N N . VAL A 1 186 ? 6.641 4.335 -16.612 1.00 97.38 186 VAL A N 1
ATOM 1452 C CA . VAL A 1 186 ? 5.546 4.368 -17.601 1.00 97.38 186 VAL A CA 1
ATOM 1453 C C . VAL A 1 186 ? 5.751 3.296 -18.666 1.00 97.38 186 VAL A C 1
ATOM 1455 O O . VAL A 1 186 ? 4.785 2.651 -19.081 1.00 97.38 186 VAL A O 1
ATOM 1458 N N . GLU A 1 187 ? 7.000 3.086 -19.070 1.00 92.50 187 GLU A N 1
ATOM 1459 C CA . GLU A 1 187 ? 7.396 2.100 -20.063 1.00 92.50 187 GLU A CA 1
ATOM 1460 C C . GLU A 1 187 ? 8.766 1.537 -19.685 1.00 92.50 187 GLU A C 1
ATOM 1462 O O . GLU A 1 187 ? 9.749 2.266 -19.640 1.00 92.50 187 GLU A O 1
ATOM 1467 N N . ALA A 1 188 ? 8.810 0.229 -19.434 1.00 90.69 188 ALA A N 1
ATOM 1468 C CA . ALA A 1 188 ? 10.018 -0.493 -19.058 1.00 90.69 188 ALA A CA 1
ATOM 1469 C C . ALA A 1 188 ? 10.200 -1.716 -19.959 1.00 90.69 188 ALA A C 1
ATOM 1471 O O . ALA A 1 188 ? 9.217 -2.344 -20.373 1.00 90.69 188 ALA A O 1
ATOM 1472 N N . SER A 1 189 ? 11.451 -2.088 -20.222 1.00 87.81 189 SER A N 1
ATOM 1473 C CA . SER A 1 189 ? 11.781 -3.277 -21.018 1.00 87.81 189 SER A CA 1
ATOM 1474 C C . SER A 1 189 ? 11.366 -4.586 -20.335 1.00 87.81 189 SER A C 1
ATOM 1476 O O . SER A 1 189 ? 10.943 -5.534 -21.003 1.00 87.81 189 SER A O 1
ATOM 1478 N N . LEU A 1 190 ? 11.432 -4.626 -19.000 1.00 89.94 190 LEU A N 1
ATOM 1479 C CA . LEU A 1 190 ? 10.960 -5.735 -18.175 1.00 89.94 190 LEU A CA 1
ATOM 1480 C C . LEU A 1 190 ? 9.596 -5.433 -17.559 1.00 89.94 190 LEU A C 1
ATOM 1482 O O . LEU A 1 190 ? 9.206 -4.287 -17.338 1.00 89.94 190 LEU A O 1
ATOM 1486 N N . MET A 1 191 ? 8.846 -6.488 -17.240 1.00 93.06 191 MET A N 1
ATOM 1487 C CA . MET A 1 191 ? 7.549 -6.310 -16.602 1.00 93.06 191 MET A CA 1
ATOM 1488 C C . MET A 1 191 ? 7.722 -5.740 -15.193 1.00 93.06 191 MET A C 1
ATOM 1490 O O . MET A 1 191 ? 8.425 -6.313 -14.368 1.00 93.06 191 MET A O 1
ATOM 1494 N N . ARG A 1 192 ? 7.023 -4.639 -14.902 1.00 96.12 192 ARG A N 1
ATOM 1495 C CA . ARG A 1 192 ? 7.041 -3.981 -13.590 1.00 96.12 192 ARG A CA 1
ATOM 1496 C C . ARG A 1 192 ? 5.651 -3.943 -12.934 1.00 96.12 192 ARG A C 1
ATOM 1498 O O . ARG A 1 192 ? 4.629 -4.018 -13.639 1.00 96.12 192 ARG A O 1
ATOM 1505 N N . PRO A 1 193 ? 5.586 -3.832 -11.591 1.00 98.25 193 PRO A N 1
ATOM 1506 C CA . PRO A 1 193 ? 4.360 -3.472 -10.882 1.00 98.25 193 PRO A CA 1
ATOM 1507 C C . PRO A 1 193 ? 3.801 -2.135 -11.381 1.00 98.25 193 PRO A C 1
ATOM 1509 O O . PRO A 1 193 ? 4.558 -1.296 -11.858 1.00 98.25 193 PRO A O 1
ATOM 1512 N N . GLU A 1 194 ? 2.493 -1.912 -11.226 1.00 98.06 194 GLU A N 1
ATOM 1513 C CA . GLU A 1 194 ? 1.855 -0.653 -11.655 1.00 98.06 194 GLU A CA 1
ATOM 1514 C C . GLU A 1 194 ? 2.455 0.578 -10.972 1.00 98.06 194 GLU A C 1
ATOM 1516 O O . GLU A 1 194 ? 2.545 1.642 -11.574 1.00 98.06 194 GLU A O 1
ATOM 1521 N N . LYS A 1 195 ? 2.876 0.428 -9.716 1.00 98.69 195 LYS A N 1
ATOM 1522 C CA . LYS A 1 195 ? 3.668 1.405 -8.973 1.00 98.69 195 LYS A CA 1
ATOM 1523 C C . LYS A 1 195 ? 4.350 0.730 -7.790 1.00 98.69 195 LYS A C 1
ATOM 1525 O O . LYS A 1 195 ? 3.942 -0.342 -7.345 1.00 98.69 195 LYS A O 1
ATOM 1530 N N . GLU A 1 196 ? 5.376 1.371 -7.249 1.00 98.81 196 GLU A N 1
ATOM 1531 C CA . GLU A 1 196 ? 6.160 0.848 -6.134 1.00 98.81 196 GLU A CA 1
ATOM 1532 C C . GLU A 1 196 ? 6.425 1.926 -5.081 1.00 98.81 196 GLU A C 1
ATOM 1534 O O . GLU A 1 196 ? 6.867 3.015 -5.427 1.00 98.81 196 GLU A O 1
ATOM 1539 N N . LEU A 1 197 ? 6.208 1.632 -3.796 1.00 98.88 197 LEU A N 1
ATOM 1540 C CA . LEU A 1 197 ? 6.564 2.523 -2.687 1.00 98.88 197 LEU A CA 1
ATOM 1541 C C . LEU A 1 197 ? 8.082 2.747 -2.671 1.00 98.88 197 LEU A C 1
ATOM 1543 O O . LEU A 1 197 ? 8.838 1.785 -2.518 1.00 98.88 197 LEU A O 1
ATOM 1547 N N . LYS A 1 198 ? 8.518 4.005 -2.775 1.00 98.69 198 LYS A N 1
ATOM 1548 C CA . LYS A 1 198 ? 9.941 4.384 -2.749 1.00 98.69 198 LYS A CA 1
ATOM 1549 C C . LYS A 1 198 ? 10.313 5.325 -1.609 1.00 98.69 198 LYS A C 1
ATOM 1551 O O . LYS A 1 198 ? 11.468 5.334 -1.201 1.00 98.69 198 LYS A O 1
ATOM 1556 N N . ALA A 1 199 ? 9.357 6.068 -1.056 1.00 98.62 199 ALA A N 1
ATOM 1557 C CA . ALA A 1 199 ? 9.597 6.898 0.119 1.00 98.62 199 ALA A CA 1
ATOM 1558 C C . ALA A 1 199 ? 8.310 7.107 0.924 1.00 98.62 199 ALA A C 1
ATOM 1560 O O . ALA A 1 199 ? 7.204 6.972 0.405 1.00 98.62 199 ALA A O 1
ATOM 1561 N N . PHE A 1 200 ? 8.438 7.452 2.201 1.00 98.75 200 PHE A N 1
ATOM 1562 C CA . PHE A 1 200 ? 7.307 7.869 3.024 1.00 98.75 200 PHE A CA 1
ATOM 1563 C C . PHE A 1 200 ? 7.780 8.781 4.153 1.00 98.75 200 PHE A C 1
ATOM 1565 O O . PHE A 1 200 ? 8.939 8.734 4.564 1.00 98.75 200 PHE A O 1
ATOM 1572 N N . ALA A 1 201 ? 6.869 9.587 4.688 1.00 98.69 201 ALA A N 1
ATOM 1573 C CA . ALA A 1 201 ? 7.122 10.386 5.879 1.00 98.69 201 ALA A CA 1
ATOM 1574 C C . ALA A 1 201 ? 5.875 10.452 6.753 1.00 98.69 201 ALA A C 1
ATOM 1576 O O . ALA A 1 201 ? 4.751 10.541 6.255 1.00 98.69 201 ALA A O 1
ATOM 1577 N N . LYS A 1 202 ? 6.080 10.437 8.072 1.00 98.69 202 LYS A N 1
ATOM 1578 C CA . LYS A 1 202 ? 5.011 10.634 9.049 1.00 98.69 202 LYS A CA 1
ATOM 1579 C C . LYS A 1 202 ? 5.054 12.064 9.569 1.00 98.69 202 LYS A C 1
ATOM 1581 O O . LYS A 1 202 ? 6.095 12.523 10.029 1.00 98.69 202 LYS A O 1
ATOM 1586 N N . VAL A 1 203 ? 3.922 12.755 9.512 1.00 98.50 203 VAL A N 1
ATOM 1587 C CA . VAL A 1 203 ? 3.802 14.164 9.890 1.00 98.50 203 VAL A CA 1
ATOM 1588 C C . VAL A 1 203 ? 2.649 14.352 10.868 1.00 98.50 203 VAL A C 1
ATOM 1590 O O . VAL A 1 203 ? 1.537 13.892 10.625 1.00 98.50 203 VAL A O 1
ATOM 1593 N N . ALA A 1 204 ? 2.927 15.012 11.993 1.00 98.69 204 ALA A N 1
ATOM 1594 C CA . ALA A 1 204 ? 1.912 15.442 12.951 1.00 98.69 204 ALA A CA 1
ATOM 1595 C C . ALA A 1 204 ? 1.344 16.799 12.533 1.00 98.69 204 ALA A C 1
ATOM 1597 O O . ALA A 1 204 ? 2.114 17.692 12.166 1.00 98.69 204 ALA A O 1
ATOM 1598 N N . LEU A 1 205 ? 0.022 16.941 12.585 1.00 98.75 205 LEU A N 1
ATOM 1599 C CA . LEU A 1 205 ? -0.690 18.137 12.154 1.00 98.75 205 LEU A CA 1
ATOM 1600 C C . LEU A 1 205 ? -1.805 18.497 13.140 1.00 98.75 205 LEU A C 1
ATOM 1602 O O . LEU A 1 205 ? -2.661 17.659 13.448 1.00 98.75 205 LEU A O 1
ATOM 1606 N N . GLU A 1 206 ? -1.832 19.755 13.570 1.00 98.75 206 GLU A N 1
ATOM 1607 C CA . GLU A 1 206 ? -2.979 20.343 14.271 1.00 98.75 206 GLU A CA 1
ATOM 1608 C C . GLU A 1 206 ? -4.187 20.507 13.323 1.00 98.75 206 GLU A C 1
ATOM 1610 O O . GLU A 1 206 ? -4.008 20.510 12.102 1.00 98.75 206 GLU A O 1
ATOM 1615 N N . PRO A 1 207 ? -5.431 20.633 13.829 1.00 98.81 207 PRO A N 1
ATOM 1616 C CA . PRO A 1 207 ? -6.602 20.898 12.989 1.00 98.81 207 PRO A CA 1
ATOM 1617 C C . PRO A 1 207 ? -6.401 22.116 12.075 1.00 98.81 207 PRO A C 1
ATOM 1619 O O . PRO A 1 207 ? -6.077 23.206 12.545 1.00 98.81 207 PRO A O 1
ATOM 1622 N N . GLY A 1 208 ? -6.596 21.941 10.766 1.00 98.62 208 GLY A N 1
ATOM 1623 C CA . GLY A 1 208 ? -6.393 22.988 9.759 1.00 98.62 208 GLY A CA 1
ATOM 1624 C C . GLY A 1 208 ? -4.930 23.274 9.400 1.00 98.62 208 GLY A C 1
ATOM 1625 O O . GLY A 1 208 ? -4.681 24.062 8.487 1.00 98.62 208 GLY A O 1
ATOM 1626 N N . GLU A 1 209 ? -3.955 22.658 10.076 1.00 98.81 209 GLU A N 1
ATOM 1627 C CA . GLU A 1 209 ? -2.537 22.846 9.768 1.00 98.81 209 GLU A CA 1
ATOM 1628 C C . GLU A 1 209 ? -2.181 22.196 8.424 1.00 98.81 209 GLU A C 1
ATOM 1630 O O . GLU A 1 209 ? -2.627 21.090 8.098 1.00 98.81 209 GLU A O 1
ATOM 1635 N N . ARG A 1 210 ? -1.322 22.881 7.663 1.00 98.75 210 ARG A N 1
ATOM 1636 C CA . ARG A 1 210 ? -0.687 22.376 6.446 1.00 98.75 210 ARG A CA 1
ATOM 1637 C C . ARG A 1 210 ? 0.825 22.349 6.627 1.00 98.75 210 ARG A C 1
ATOM 1639 O O . ARG A 1 210 ? 1.408 23.343 7.054 1.00 98.75 210 ARG A O 1
ATOM 1646 N N . LYS A 1 211 ? 1.462 21.245 6.234 1.00 98.69 211 LYS A N 1
ATOM 1647 C CA . LYS A 1 211 ? 2.925 21.123 6.141 1.00 98.69 211 LYS A CA 1
ATOM 1648 C C . LYS A 1 211 ? 3.331 20.651 4.758 1.00 98.69 211 LYS A C 1
ATOM 1650 O O . LYS A 1 211 ? 2.699 19.756 4.207 1.00 98.69 211 LYS A O 1
ATOM 1655 N N . SER A 1 212 ? 4.413 21.220 4.241 1.00 98.44 212 SER A N 1
ATOM 1656 C CA . SER A 1 212 ? 5.083 20.716 3.047 1.00 98.44 212 SER A CA 1
ATOM 1657 C C . SER A 1 212 ? 6.160 19.718 3.464 1.00 98.44 212 SER A C 1
ATOM 1659 O O . SER A 1 212 ? 7.038 20.035 4.268 1.00 98.44 212 SER A O 1
ATOM 1661 N N . VAL A 1 213 ? 6.073 18.501 2.944 1.00 98.38 213 VAL A N 1
ATOM 1662 C CA . VAL A 1 213 ? 6.989 17.401 3.236 1.00 98.38 213 VAL A CA 1
ATOM 1663 C C . VAL A 1 213 ? 7.978 17.272 2.087 1.00 98.38 213 VAL A C 1
ATOM 1665 O O . VAL A 1 213 ? 7.570 17.059 0.947 1.00 98.38 213 VAL A O 1
ATOM 1668 N N . HIS A 1 214 ? 9.267 17.409 2.396 1.00 98.38 214 HIS A N 1
ATOM 1669 C CA . HIS A 1 214 ? 10.353 17.240 1.435 1.00 98.38 214 HIS A CA 1
ATOM 1670 C C . HIS A 1 214 ? 10.885 15.808 1.479 1.00 98.38 214 HIS A C 1
ATOM 1672 O O . HIS A 1 214 ? 11.235 15.311 2.553 1.00 98.38 214 HIS A O 1
ATOM 1678 N N . LEU A 1 215 ? 10.944 15.157 0.323 1.00 98.38 215 LEU A N 1
ATOM 1679 C CA . LEU A 1 215 ? 11.457 13.801 0.135 1.00 98.38 215 LEU A CA 1
ATOM 1680 C C . LEU A 1 215 ? 12.365 13.795 -1.100 1.00 98.38 215 LEU A C 1
ATOM 1682 O O . LEU A 1 215 ? 12.277 14.684 -1.941 1.00 98.38 215 LEU A O 1
ATOM 1686 N N . SER A 1 216 ? 13.233 12.795 -1.208 1.00 98.06 216 SER A N 1
ATOM 1687 C CA . SER A 1 216 ? 14.137 12.645 -2.349 1.00 98.06 216 SER A CA 1
ATOM 1688 C C . SER A 1 216 ? 14.142 11.190 -2.798 1.00 98.06 216 SER A C 1
ATOM 1690 O O . SER A 1 216 ? 14.117 10.286 -1.957 1.00 98.06 216 SER A O 1
ATOM 1692 N N . LEU A 1 217 ? 14.127 10.968 -4.109 1.00 98.50 217 LEU A N 1
ATOM 1693 C CA . LEU A 1 217 ? 14.221 9.648 -4.723 1.00 98.50 217 LEU A CA 1
ATOM 1694 C C . LEU A 1 217 ? 15.597 9.519 -5.376 1.00 98.50 217 LEU A C 1
ATOM 1696 O O . LEU A 1 217 ? 15.962 10.321 -6.234 1.00 98.50 217 LEU A O 1
ATOM 1700 N N . ASP A 1 218 ? 16.367 8.521 -4.958 1.00 97.19 218 ASP A N 1
ATOM 1701 C CA . ASP A 1 218 ? 17.663 8.222 -5.560 1.00 97.19 218 ASP A CA 1
ATOM 1702 C C . ASP A 1 218 ? 17.510 7.378 -6.838 1.00 97.19 218 ASP A C 1
ATOM 1704 O O . ASP A 1 218 ? 16.415 6.966 -7.224 1.00 97.19 218 ASP A O 1
ATOM 1708 N N . GLN A 1 219 ? 18.624 7.062 -7.500 1.00 95.38 219 GLN A N 1
ATOM 1709 C CA . GLN A 1 219 ? 18.605 6.204 -8.687 1.00 95.38 219 GLN A CA 1
ATOM 1710 C C . GLN A 1 219 ? 17.965 4.831 -8.412 1.00 95.38 219 GLN A C 1
ATOM 1712 O O . GLN A 1 219 ? 17.258 4.302 -9.267 1.00 95.38 219 GLN A O 1
ATOM 1717 N N . ARG A 1 220 ? 18.163 4.254 -7.217 1.00 96.62 220 ARG A N 1
ATOM 1718 C CA . ARG A 1 220 ? 17.588 2.949 -6.850 1.00 96.62 220 ARG A CA 1
ATOM 1719 C C . ARG A 1 220 ? 16.070 2.994 -6.746 1.00 96.62 220 ARG A C 1
ATOM 1721 O O . ARG A 1 220 ? 15.427 1.966 -6.971 1.00 96.62 220 ARG A O 1
ATOM 1728 N N . ALA A 1 221 ? 15.494 4.156 -6.454 1.00 97.75 221 ALA A N 1
ATOM 1729 C CA . ALA A 1 221 ? 14.057 4.348 -6.516 1.00 97.75 221 ALA A CA 1
ATOM 1730 C C . ALA A 1 221 ? 13.502 4.173 -7.938 1.00 97.75 221 ALA A C 1
ATOM 1732 O O . ALA A 1 221 ? 12.368 3.722 -8.092 1.00 97.75 221 ALA A O 1
ATOM 1733 N N . LEU A 1 222 ? 14.308 4.460 -8.961 1.00 97.50 222 LEU A N 1
ATOM 1734 C CA . LEU A 1 222 ? 13.921 4.363 -10.370 1.00 97.50 222 LEU A CA 1
ATOM 1735 C C . LEU A 1 222 ? 14.288 3.004 -10.977 1.00 97.50 222 LEU A C 1
ATOM 1737 O O . LEU A 1 222 ? 13.612 2.525 -11.885 1.00 97.50 222 LEU A O 1
ATOM 1741 N N . SER A 1 223 ? 15.313 2.342 -10.436 1.00 96.19 223 SER A N 1
ATOM 1742 C CA . SER A 1 223 ? 15.828 1.094 -10.995 1.00 96.19 223 SER A CA 1
ATOM 1743 C C . SER A 1 223 ? 14.946 -0.138 -10.764 1.00 96.19 223 SER A C 1
ATOM 1745 O O . SER A 1 223 ? 14.288 -0.274 -9.727 1.00 96.19 223 SER A O 1
ATOM 1747 N N . PHE A 1 224 ? 15.046 -1.091 -11.689 1.00 95.38 224 PHE A N 1
ATOM 1748 C CA . PHE A 1 224 ? 14.716 -2.505 -11.495 1.00 95.38 224 PHE A CA 1
ATOM 1749 C C . PHE A 1 224 ? 15.993 -3.358 -11.581 1.00 95.38 224 PHE A C 1
ATOM 1751 O O . PHE A 1 224 ? 17.055 -2.855 -11.954 1.00 95.38 224 PHE A O 1
ATOM 1758 N N . PHE A 1 225 ? 15.922 -4.622 -11.156 1.00 94.38 225 PHE A N 1
ATOM 1759 C CA . PHE A 1 225 ? 17.031 -5.559 -11.328 1.00 94.38 225 PHE A CA 1
ATOM 1760 C C . PHE A 1 225 ? 16.847 -6.306 -12.644 1.00 94.38 225 PHE A C 1
ATOM 1762 O O . PHE A 1 225 ? 15.826 -6.962 -12.833 1.00 94.38 225 PHE A O 1
ATOM 1769 N N . ASP A 1 226 ? 17.825 -6.180 -13.527 1.00 89.00 226 ASP A N 1
ATOM 1770 C CA . ASP A 1 226 ? 17.909 -6.934 -14.766 1.00 89.00 226 ASP A CA 1
ATOM 1771 C C . ASP A 1 226 ? 18.737 -8.195 -14.502 1.00 89.00 226 ASP A C 1
ATOM 1773 O O . ASP A 1 226 ? 19.922 -8.121 -14.154 1.00 89.00 226 ASP A O 1
ATOM 1777 N N . ASP A 1 227 ? 18.091 -9.353 -14.593 1.00 84.31 227 ASP A N 1
ATOM 1778 C CA . ASP A 1 227 ? 18.694 -10.645 -14.293 1.00 84.31 227 ASP A CA 1
ATOM 1779 C C . ASP A 1 227 ? 19.618 -11.146 -15.407 1.00 84.31 227 ASP A C 1
ATOM 1781 O O . ASP A 1 227 ? 20.614 -11.802 -15.101 1.00 84.31 227 ASP A O 1
ATOM 1785 N N . ALA A 1 228 ? 19.366 -10.774 -16.664 1.00 79.62 228 ALA A N 1
ATOM 1786 C CA . ALA A 1 228 ? 20.265 -11.056 -17.777 1.00 79.62 228 ALA A CA 1
ATOM 1787 C C . ALA A 1 228 ? 21.602 -10.315 -17.613 1.00 79.62 228 ALA A C 1
ATOM 1789 O O . ALA A 1 228 ? 22.667 -10.875 -17.885 1.00 79.62 228 ALA A O 1
ATOM 1790 N N . HIS A 1 229 ? 21.557 -9.079 -17.113 1.00 79.94 229 HIS A N 1
ATOM 1791 C CA . HIS A 1 229 ? 22.741 -8.242 -16.904 1.00 79.94 229 HIS A CA 1
ATOM 1792 C C . HIS A 1 229 ? 23.308 -8.297 -15.478 1.00 79.94 229 HIS A C 1
ATOM 1794 O O . HIS A 1 229 ? 24.371 -7.730 -15.216 1.00 79.94 229 HIS A O 1
ATOM 1800 N N . HIS A 1 230 ? 22.628 -8.977 -14.550 1.00 83.56 230 HIS A N 1
ATOM 1801 C CA . HIS A 1 230 ? 22.978 -9.043 -13.129 1.00 83.56 230 HIS A CA 1
ATOM 1802 C C . HIS A 1 230 ? 23.201 -7.660 -12.482 1.00 83.56 230 HIS A C 1
ATOM 1804 O O . HIS A 1 230 ? 24.091 -7.485 -11.642 1.00 83.56 230 HIS A O 1
ATOM 1810 N N . ALA A 1 231 ? 22.399 -6.665 -12.866 1.00 87.25 231 ALA A N 1
ATOM 1811 C CA . ALA A 1 231 ? 22.613 -5.272 -12.487 1.00 87.25 231 ALA A CA 1
ATOM 1812 C C . ALA A 1 231 ? 21.308 -4.534 -12.171 1.00 87.25 231 ALA A C 1
ATOM 1814 O O . ALA A 1 231 ? 20.231 -4.874 -12.651 1.00 87.25 231 ALA A O 1
ATOM 1815 N N . TRP A 1 232 ? 21.418 -3.477 -11.363 1.00 91.31 232 TRP A N 1
ATOM 1816 C CA . TRP A 1 232 ? 20.330 -2.516 -11.187 1.00 91.31 232 TRP A CA 1
ATOM 1817 C C . TRP A 1 232 ? 20.377 -1.494 -12.316 1.00 91.31 232 TRP A C 1
ATOM 1819 O O . TRP A 1 232 ? 21.367 -0.774 -12.449 1.00 91.31 232 TRP A O 1
ATOM 1829 N N . VAL A 1 233 ? 19.300 -1.414 -13.090 1.00 91.38 233 VAL A N 1
ATOM 1830 C CA . VAL A 1 233 ? 19.192 -0.554 -14.271 1.00 91.38 233 VAL A CA 1
ATOM 1831 C C . VAL A 1 233 ? 18.021 0.401 -14.085 1.00 91.38 233 VAL A C 1
ATOM 1833 O O . VAL A 1 233 ? 16.959 -0.002 -13.618 1.00 91.38 233 VAL A O 1
ATOM 1836 N N . ALA A 1 234 ? 18.225 1.679 -14.405 1.00 92.75 234 ALA A N 1
ATOM 1837 C CA . ALA A 1 234 ? 17.154 2.653 -14.597 1.00 92.75 234 ALA A CA 1
ATOM 1838 C C . ALA A 1 234 ? 17.210 3.114 -16.056 1.00 92.75 234 ALA A C 1
ATOM 1840 O O . ALA A 1 234 ? 18.249 3.600 -16.506 1.00 92.75 234 ALA A O 1
ATOM 1841 N N . GLU A 1 235 ? 16.120 2.906 -16.784 1.00 92.38 235 GLU A N 1
ATOM 1842 C CA . GLU A 1 235 ? 16.036 3.177 -18.217 1.00 92.38 235 GLU A CA 1
ATOM 1843 C C . GLU A 1 235 ? 15.633 4.631 -18.466 1.00 92.38 235 GLU A C 1
ATOM 1845 O O . GLU A 1 235 ? 14.916 5.235 -17.669 1.00 92.38 235 GLU A O 1
ATOM 1850 N N . ALA A 1 236 ? 16.117 5.217 -19.563 1.00 94.81 236 ALA A N 1
ATOM 1851 C CA . ALA A 1 236 ? 15.651 6.536 -19.972 1.00 94.81 236 ALA A CA 1
ATOM 1852 C C . ALA A 1 236 ? 14.168 6.456 -20.358 1.00 94.81 236 ALA A C 1
ATOM 1854 O O . ALA A 1 236 ? 13.774 5.541 -21.077 1.00 94.81 236 ALA A O 1
ATOM 1855 N N . GLY A 1 237 ? 13.361 7.418 -19.918 1.00 95.75 237 GLY A N 1
ATOM 1856 C CA . GLY A 1 237 ? 11.919 7.360 -20.133 1.00 95.75 237 GLY A CA 1
ATOM 1857 C C . GLY A 1 237 ? 11.124 8.254 -19.195 1.00 95.75 237 GLY A C 1
ATOM 1858 O O . GLY A 1 237 ? 11.684 9.011 -18.397 1.00 95.75 237 GLY A O 1
ATOM 1859 N N . GLU A 1 238 ? 9.803 8.180 -19.319 1.00 98.25 238 GLU A N 1
ATOM 1860 C CA . GLU A 1 238 ? 8.869 8.936 -18.490 1.00 98.25 238 GLU A CA 1
ATOM 1861 C C . GLU A 1 238 ? 8.555 8.157 -17.202 1.00 98.25 238 GLU A C 1
ATOM 1863 O O . GLU A 1 238 ? 8.227 6.971 -17.232 1.00 98.25 238 GLU A O 1
ATOM 1868 N N . PHE A 1 239 ? 8.623 8.837 -16.061 1.00 98.69 239 PHE A N 1
ATOM 1869 C CA . PHE A 1 239 ? 8.258 8.292 -14.756 1.00 98.69 239 PHE A CA 1
ATOM 1870 C C . PHE A 1 239 ? 7.124 9.118 -14.148 1.00 98.69 239 PHE A C 1
ATOM 1872 O O . PHE A 1 239 ? 7.116 10.348 -14.237 1.00 98.69 239 PHE A O 1
ATOM 1879 N N . GLU A 1 240 ? 6.190 8.452 -13.466 1.00 98.69 240 GLU A N 1
ATOM 1880 C CA . GLU A 1 240 ? 5.185 9.109 -12.628 1.00 98.69 240 GLU A CA 1
ATOM 1881 C C . GLU A 1 240 ? 5.539 8.946 -11.147 1.00 98.69 240 GLU A C 1
ATOM 1883 O O . GLU A 1 240 ? 5.785 7.844 -10.654 1.00 98.69 240 GLU A O 1
ATOM 1888 N N . VAL A 1 241 ? 5.499 10.052 -10.411 1.00 98.81 241 VAL A N 1
ATOM 1889 C CA . VAL A 1 241 ? 5.547 10.081 -8.950 1.00 98.81 241 VAL A CA 1
ATOM 1890 C C . VAL A 1 241 ? 4.124 10.263 -8.443 1.00 98.81 241 VAL A C 1
ATOM 1892 O O . VAL A 1 241 ? 3.454 11.232 -8.797 1.00 98.81 241 VAL A O 1
ATOM 1895 N N . LEU A 1 242 ? 3.657 9.347 -7.599 1.00 98.88 242 LEU A N 1
ATOM 1896 C CA . LEU A 1 242 ? 2.316 9.363 -7.024 1.00 98.88 242 LEU A CA 1
ATOM 1897 C C . LEU A 1 242 ? 2.414 9.537 -5.508 1.00 98.88 242 LEU A C 1
ATOM 1899 O O . LEU A 1 242 ? 3.059 8.739 -4.829 1.00 98.88 242 LEU A O 1
ATOM 1903 N N . ALA A 1 243 ? 1.757 10.560 -4.971 1.00 98.88 243 ALA A N 1
ATOM 1904 C CA . ALA A 1 243 ? 1.692 10.829 -3.542 1.00 98.88 243 ALA A CA 1
ATOM 1905 C C . ALA A 1 243 ? 0.287 10.547 -3.001 1.00 98.88 243 ALA A C 1
ATOM 1907 O O . ALA A 1 243 ? -0.716 11.021 -3.540 1.00 98.88 243 ALA A O 1
ATOM 1908 N N . GLY A 1 244 ? 0.217 9.794 -1.907 1.00 98.69 244 GLY A N 1
ATOM 1909 C CA . GLY A 1 244 ? -1.049 9.352 -1.335 1.00 98.69 244 GLY A CA 1
ATOM 1910 C C . GLY A 1 244 ? -0.995 9.038 0.153 1.00 98.69 244 GLY A C 1
ATOM 1911 O O . GLY A 1 244 ? 0.061 9.095 0.788 1.00 98.69 244 GLY A O 1
ATOM 1912 N N . LEU A 1 245 ? -2.155 8.694 0.711 1.00 98.69 245 LEU A N 1
ATOM 1913 C CA . LEU A 1 245 ? -2.305 8.224 2.094 1.00 98.69 245 LEU A CA 1
ATOM 1914 C C . LEU A 1 245 ? -2.321 6.694 2.204 1.00 98.69 245 LEU A C 1
ATOM 1916 O O . LEU A 1 245 ? -2.178 6.171 3.311 1.00 98.69 245 LEU A O 1
ATOM 1920 N N . SER A 1 246 ? -2.490 5.996 1.077 1.00 98.81 246 SER A N 1
ATOM 1921 C CA . SER A 1 246 ? -2.349 4.545 0.914 1.00 98.81 246 SER A CA 1
ATOM 1922 C C . SER A 1 246 ? -2.055 4.201 -0.552 1.00 98.81 246 SER A C 1
ATOM 1924 O O . SER A 1 246 ? -2.147 5.071 -1.416 1.00 98.81 246 SER A O 1
ATOM 1926 N N . SER A 1 247 ? -1.766 2.933 -0.860 1.00 98.69 247 SER A N 1
ATOM 1927 C CA . SER A 1 247 ? -1.587 2.476 -2.255 1.00 98.69 247 SER A CA 1
ATOM 1928 C C . SER A 1 247 ? -2.827 2.674 -3.143 1.00 98.69 247 SER A C 1
ATOM 1930 O O . SER A 1 247 ? -2.691 2.814 -4.358 1.00 98.69 247 SER A O 1
ATOM 1932 N N . ALA A 1 248 ? -4.020 2.751 -2.545 1.00 98.00 248 ALA A N 1
ATOM 1933 C CA . ALA A 1 248 ? -5.289 2.961 -3.246 1.00 98.00 248 ALA A CA 1
ATOM 1934 C C . ALA A 1 248 ? -5.870 4.380 -3.080 1.00 98.00 248 ALA A C 1
ATOM 1936 O O . ALA A 1 248 ? -6.933 4.663 -3.621 1.00 98.00 248 ALA A O 1
ATOM 1937 N N . ASP A 1 249 ? -5.201 5.259 -2.328 1.00 98.31 249 ASP A N 1
ATOM 1938 C CA . ASP A 1 249 ? -5.652 6.628 -2.048 1.00 98.31 249 ASP A CA 1
ATOM 1939 C C . ASP A 1 249 ? -4.553 7.614 -2.450 1.00 98.31 249 ASP A C 1
ATOM 1941 O O . ASP A 1 249 ? -3.728 8.023 -1.626 1.00 98.31 249 ASP A O 1
ATOM 1945 N N . ILE A 1 250 ? -4.503 7.907 -3.751 1.00 98.50 250 ILE A N 1
ATOM 1946 C CA . ILE A 1 250 ? -3.543 8.820 -4.375 1.00 98.50 250 ILE A CA 1
ATOM 1947 C C . ILE A 1 250 ? -4.194 10.195 -4.515 1.00 98.50 250 ILE A C 1
ATOM 1949 O O . ILE A 1 250 ? -5.203 10.342 -5.202 1.00 98.50 250 ILE A O 1
ATOM 1953 N N . GLY A 1 251 ? -3.595 11.202 -3.880 1.00 97.62 251 GLY A N 1
ATOM 1954 C CA . GLY A 1 251 ? -4.103 12.575 -3.878 1.00 97.62 251 GLY A CA 1
ATOM 1955 C C . GLY A 1 251 ? -3.444 13.480 -4.919 1.00 97.62 251 GLY A C 1
ATOM 1956 O O . GLY A 1 251 ? -4.072 14.421 -5.402 1.00 97.62 251 GLY A O 1
ATOM 1957 N N . ALA A 1 252 ? -2.194 13.196 -5.297 1.00 98.38 252 ALA A N 1
ATOM 1958 C CA . ALA A 1 252 ? -1.463 13.988 -6.282 1.00 98.38 252 ALA A CA 1
ATOM 1959 C C . ALA A 1 252 ? -0.475 13.145 -7.092 1.00 98.38 252 ALA A C 1
ATOM 1961 O O . ALA A 1 252 ? 0.092 12.172 -6.596 1.00 98.38 252 ALA A O 1
ATOM 1962 N N . THR A 1 253 ? -0.237 13.564 -8.332 1.00 98.69 253 THR A N 1
ATOM 1963 C CA . THR A 1 253 ? 0.697 12.926 -9.264 1.00 98.69 253 THR A CA 1
ATOM 1964 C C . THR A 1 253 ? 1.542 13.978 -9.970 1.00 98.69 253 THR A C 1
ATOM 1966 O O . THR A 1 253 ? 1.030 15.043 -10.311 1.00 98.69 253 THR A O 1
ATOM 1969 N N . ALA A 1 254 ? 2.804 13.665 -10.233 1.00 98.56 254 ALA A N 1
ATOM 1970 C CA . ALA A 1 254 ? 3.709 14.466 -11.049 1.00 98.56 254 ALA A CA 1
ATOM 1971 C C . ALA A 1 254 ? 4.498 13.552 -11.993 1.00 98.56 254 ALA A C 1
ATOM 1973 O O . ALA A 1 254 ? 4.624 12.357 -11.732 1.00 98.56 254 ALA A O 1
ATOM 1974 N N . ARG A 1 255 ? 5.015 14.107 -13.087 1.00 98.56 255 ARG A N 1
ATOM 1975 C CA . ARG A 1 255 ? 5.776 13.380 -14.108 1.00 98.56 255 ARG A CA 1
ATOM 1976 C C . ARG A 1 255 ? 7.136 14.020 -14.300 1.00 98.56 255 ARG A C 1
ATOM 1978 O O . ARG A 1 255 ? 7.250 15.234 -14.165 1.00 98.56 255 ARG A O 1
ATOM 1985 N N . PHE A 1 256 ? 8.128 13.210 -14.638 1.00 98.62 256 PHE A N 1
ATOM 1986 C CA . PHE A 1 256 ? 9.429 13.685 -15.096 1.00 98.62 256 PHE A CA 1
ATOM 1987 C C . PHE A 1 256 ? 10.017 12.717 -16.122 1.00 98.62 256 PHE A C 1
ATOM 1989 O O . PHE A 1 256 ? 9.604 11.560 -16.209 1.00 98.62 256 PHE A O 1
ATOM 1996 N N . THR A 1 257 ? 10.999 13.191 -16.882 1.00 98.50 257 THR A N 1
ATOM 1997 C CA . THR A 1 257 ? 11.780 12.366 -17.809 1.00 98.50 257 THR A CA 1
ATOM 1998 C C . THR A 1 257 ? 13.150 12.058 -17.208 1.00 98.50 257 THR A C 1
ATOM 2000 O O . THR A 1 257 ? 13.866 12.971 -16.797 1.00 98.50 257 THR A O 1
ATOM 2003 N N . LEU A 1 258 ? 13.530 10.781 -17.155 1.00 97.88 258 LEU A N 1
ATOM 2004 C CA . LEU A 1 258 ? 14.895 10.366 -16.837 1.00 97.88 258 LEU A CA 1
ATOM 2005 C C . LEU A 1 258 ? 15.722 10.330 -18.123 1.00 97.88 258 LEU A C 1
ATOM 2007 O O . LEU A 1 258 ? 15.358 9.640 -19.076 1.00 97.88 258 LEU A O 1
ATOM 2011 N N . THR A 1 259 ? 16.858 11.021 -18.141 1.00 95.88 259 THR A N 1
ATOM 2012 C CA . THR A 1 259 ? 17.835 10.933 -19.226 1.00 95.88 259 THR A CA 1
ATOM 2013 C C . THR A 1 259 ? 19.059 10.136 -18.802 1.00 95.88 259 THR A C 1
ATOM 2015 O O . THR A 1 259 ? 19.639 10.323 -17.731 1.00 95.88 259 THR A O 1
ATOM 2018 N N . VAL A 1 260 ? 19.468 9.212 -19.668 1.00 88.62 260 VAL A N 1
ATOM 2019 C CA . VAL A 1 260 ? 20.653 8.375 -19.477 1.00 88.62 260 VAL A CA 1
ATOM 2020 C C . VAL A 1 260 ? 21.672 8.759 -20.551 1.00 88.62 260 VAL A C 1
ATOM 2022 O O . VAL A 1 260 ? 21.313 8.784 -21.731 1.00 88.62 260 VAL A O 1
ATOM 2025 N N . PRO A 1 261 ? 22.933 9.076 -20.192 1.00 80.75 261 PRO A N 1
ATOM 2026 C CA . PRO A 1 261 ? 23.965 9.366 -21.182 1.00 80.75 261 PRO A CA 1
ATOM 2027 C C . PRO A 1 261 ? 24.092 8.224 -22.192 1.00 80.75 261 PRO A C 1
ATOM 2029 O O . PRO A 1 261 ? 24.101 7.058 -21.800 1.00 80.75 261 PRO A O 1
ATOM 2032 N N . ALA A 1 262 ? 24.248 8.550 -23.478 1.00 67.56 262 ALA A N 1
ATOM 2033 C CA . ALA A 1 262 ? 24.337 7.554 -24.550 1.00 67.56 262 ALA A CA 1
ATOM 2034 C C . ALA A 1 262 ? 25.440 6.506 -24.303 1.00 67.56 262 ALA A C 1
ATOM 2036 O O . ALA A 1 262 ? 25.274 5.344 -24.649 1.00 67.56 262 ALA A O 1
ATOM 2037 N N . GLU A 1 263 ? 26.536 6.898 -23.650 1.00 64.06 263 GLU A N 1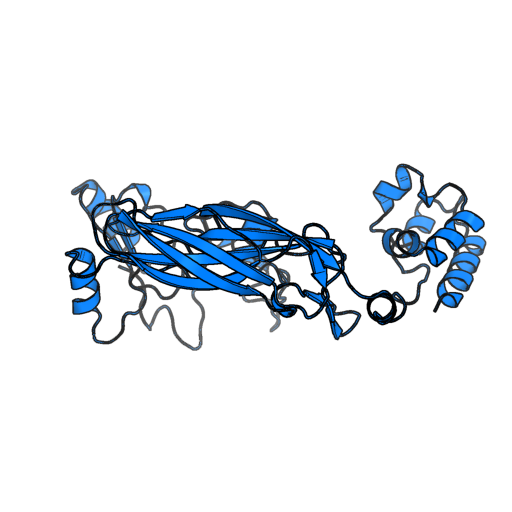
ATOM 2038 C CA . GLU A 1 263 ? 27.645 6.016 -23.263 1.00 64.06 263 GLU A CA 1
ATOM 2039 C C . GLU A 1 263 ? 27.246 4.987 -22.194 1.00 64.06 263 GLU A C 1
ATOM 2041 O O . GLU A 1 263 ? 27.732 3.863 -22.222 1.00 64.06 263 GLU A O 1
ATOM 2046 N N . VAL A 1 264 ? 26.342 5.349 -21.276 1.00 65.69 264 VAL A N 1
ATOM 2047 C CA . VAL A 1 264 ? 25.808 4.453 -20.237 1.00 65.69 264 VAL A CA 1
ATOM 2048 C C . VAL A 1 264 ? 24.671 3.600 -20.797 1.00 65.69 264 VAL A C 1
ATOM 2050 O O . VAL A 1 264 ? 24.608 2.410 -20.508 1.00 65.69 264 VAL A O 1
ATOM 2053 N N . ALA A 1 265 ? 23.830 4.171 -21.664 1.00 58.66 265 ALA A N 1
ATOM 2054 C CA . ALA A 1 265 ? 22.828 3.420 -22.416 1.00 58.66 265 ALA A CA 1
ATOM 2055 C C . ALA A 1 265 ? 23.477 2.362 -23.333 1.00 58.66 265 ALA A C 1
ATOM 2057 O O . ALA A 1 265 ? 22.943 1.270 -23.479 1.00 58.66 265 ALA A O 1
ATOM 2058 N N . ALA A 1 266 ? 24.658 2.657 -23.891 1.00 48.12 266 ALA A N 1
ATOM 2059 C CA . ALA A 1 266 ? 25.472 1.723 -24.673 1.00 48.12 266 ALA A CA 1
ATOM 2060 C C . ALA A 1 266 ? 26.346 0.780 -23.819 1.00 48.12 266 ALA A C 1
ATOM 2062 O O . ALA A 1 266 ? 26.902 -0.177 -24.353 1.00 48.12 266 ALA A O 1
ATOM 2063 N N . ALA A 1 267 ? 26.500 1.056 -22.516 1.00 46.00 267 ALA A N 1
ATOM 2064 C CA . ALA A 1 267 ? 27.207 0.206 -21.554 1.00 46.00 267 ALA A CA 1
ATOM 2065 C C . ALA A 1 267 ? 26.288 -0.806 -20.851 1.00 46.00 267 ALA A C 1
ATOM 2067 O O . ALA A 1 267 ? 26.788 -1.640 -20.094 1.00 46.00 267 ALA A O 1
ATOM 2068 N N . VAL A 1 268 ? 24.976 -0.778 -21.123 1.00 47.78 268 VAL A N 1
ATOM 2069 C CA . VAL A 1 268 ? 24.162 -1.999 -21.062 1.00 47.78 268 VAL A CA 1
ATOM 2070 C C . VAL A 1 268 ? 24.802 -2.953 -22.080 1.00 47.78 268 VAL A C 1
ATOM 2072 O O . VAL A 1 268 ? 24.847 -2.602 -23.261 1.00 47.78 268 VAL A O 1
ATOM 2075 N N . PRO A 1 269 ? 25.421 -4.071 -21.650 1.00 43.53 269 PRO A N 1
ATOM 2076 C CA . PRO A 1 269 ? 26.157 -4.947 -22.551 1.00 43.53 269 PRO A CA 1
ATOM 2077 C C . PRO A 1 269 ? 25.277 -5.406 -23.709 1.00 43.53 269 PRO A C 1
ATOM 2079 O O . PRO A 1 269 ? 24.054 -5.419 -23.594 1.00 43.53 269 PRO A O 1
ATOM 2082 N N . ALA A 1 270 ? 25.926 -5.773 -24.816 1.00 47.75 270 ALA A N 1
ATOM 2083 C CA . ALA A 1 270 ? 25.271 -6.186 -26.046 1.00 47.75 270 ALA A CA 1
ATOM 2084 C C . ALA A 1 270 ? 24.058 -7.095 -25.771 1.00 47.75 270 ALA A C 1
ATOM 2086 O O . ALA A 1 270 ? 24.149 -7.990 -24.922 1.00 47.75 270 ALA A O 1
ATOM 2087 N N . PRO A 1 271 ? 22.941 -6.868 -26.478 1.00 53.34 271 PRO A N 1
ATOM 2088 C CA . PRO A 1 271 ? 21.731 -7.648 -26.299 1.00 53.34 271 PRO A CA 1
ATOM 2089 C C . PRO A 1 271 ? 22.025 -9.149 -26.331 1.00 53.34 271 PRO A C 1
ATOM 2091 O O . PRO A 1 271 ? 22.922 -9.586 -27.054 1.00 53.34 271 PRO A O 1
ATOM 2094 N N . VAL A 1 272 ? 21.251 -9.924 -25.557 1.00 60.62 272 VAL A N 1
ATOM 2095 C CA . VAL A 1 272 ? 21.279 -11.398 -25.539 1.00 60.62 272 VAL A CA 1
ATOM 2096 C C . VAL A 1 272 ? 21.601 -11.915 -26.937 1.00 60.62 272 VAL A C 1
ATOM 2098 O O . VAL A 1 272 ? 20.838 -11.629 -27.861 1.00 60.62 272 VAL A O 1
ATOM 2101 N N . ALA A 1 273 ? 22.727 -12.630 -27.080 1.00 73.00 273 ALA A N 1
ATOM 2102 C CA . ALA A 1 273 ? 23.218 -13.116 -28.368 1.00 73.00 273 ALA A CA 1
ATOM 2103 C C . ALA A 1 273 ? 22.053 -13.682 -29.187 1.00 73.00 273 ALA A C 1
ATOM 2105 O O . ALA A 1 273 ? 21.451 -14.698 -28.813 1.00 73.00 273 ALA A O 1
ATOM 2106 N N . LEU A 1 274 ? 21.689 -12.970 -30.256 1.00 84.88 274 LEU A N 1
ATOM 2107 C CA . LEU A 1 274 ? 20.501 -13.310 -31.013 1.00 84.88 274 LEU A CA 1
ATOM 2108 C C . LEU A 1 274 ? 20.711 -14.654 -31.704 1.00 84.88 274 LEU A C 1
ATOM 2110 O O . LEU A 1 274 ? 21.784 -14.983 -32.204 1.00 84.88 274 LEU A O 1
ATOM 2114 N N . SER A 1 275 ? 19.657 -15.454 -31.718 1.00 89.56 275 SER A N 1
ATOM 2115 C CA . SER A 1 275 ? 19.618 -16.719 -32.436 1.00 89.56 275 SER A CA 1
ATOM 2116 C C . SER A 1 275 ? 18.189 -16.998 -32.862 1.00 89.56 275 SER A C 1
ATOM 2118 O O . SER A 1 275 ? 17.249 -16.309 -32.464 1.00 89.56 275 SER A O 1
ATOM 2120 N N . ILE A 1 276 ? 17.979 -18.085 -33.590 1.00 90.62 276 ILE A N 1
ATOM 2121 C CA . ILE A 1 276 ? 16.619 -18.547 -33.901 1.00 90.62 276 ILE A CA 1
ATOM 2122 C C . ILE A 1 276 ? 15.811 -18.961 -32.662 1.00 90.62 276 ILE A C 1
ATOM 2124 O O . ILE A 1 276 ? 14.600 -19.164 -32.756 1.00 90.62 276 ILE A O 1
ATOM 2128 N N . ARG A 1 277 ? 16.464 -19.086 -31.500 1.00 89.00 277 ARG A N 1
ATOM 2129 C CA . ARG A 1 277 ? 15.820 -19.341 -30.205 1.00 89.00 277 ARG A CA 1
ATOM 2130 C C . ARG A 1 277 ? 15.420 -18.066 -29.470 1.00 89.00 277 ARG A C 1
ATOM 2132 O O . ARG A 1 277 ? 14.711 -18.164 -28.475 1.00 89.00 277 ARG A O 1
ATOM 2139 N N . SER A 1 278 ? 15.843 -16.902 -29.950 1.00 88.81 278 SER A N 1
ATOM 2140 C CA . SER A 1 278 ? 15.331 -15.615 -29.485 1.00 88.81 278 SER A CA 1
ATOM 2141 C C . SER A 1 278 ? 13.888 -15.442 -29.951 1.00 88.81 278 SER A C 1
ATOM 2143 O O . SER A 1 278 ? 13.495 -15.978 -30.998 1.00 88.81 278 SER A O 1
ATOM 2145 N N . THR A 1 279 ? 13.077 -14.724 -29.172 1.00 89.62 279 THR A N 1
ATOM 2146 C CA . THR A 1 279 ? 11.704 -14.432 -29.589 1.00 89.62 279 THR A CA 1
ATOM 2147 C C . THR A 1 279 ? 11.701 -13.465 -30.770 1.00 89.62 279 THR A C 1
ATOM 2149 O O . THR A 1 279 ? 12.645 -12.699 -30.968 1.00 89.62 279 THR A O 1
ATOM 2152 N N . LEU A 1 280 ? 10.632 -13.475 -31.568 1.00 89.88 280 LEU A N 1
ATOM 2153 C CA . LEU A 1 280 ? 10.463 -12.506 -32.649 1.00 89.88 280 LEU A CA 1
ATOM 2154 C C . LEU A 1 280 ? 10.535 -11.066 -32.116 1.00 89.88 280 LEU A C 1
ATOM 2156 O O . LEU A 1 280 ? 11.122 -10.208 -32.773 1.00 89.88 280 LEU A O 1
ATOM 2160 N N . ARG A 1 281 ? 10.009 -10.821 -30.906 1.00 85.38 281 ARG A N 1
ATOM 2161 C CA . ARG A 1 281 ? 10.133 -9.537 -30.209 1.00 85.38 281 ARG A CA 1
ATOM 2162 C C . ARG A 1 281 ? 11.590 -9.145 -29.984 1.00 85.38 281 ARG A C 1
ATOM 2164 O O . ARG A 1 281 ? 11.943 -8.025 -30.331 1.00 85.38 281 ARG A O 1
ATOM 2171 N N . ASP A 1 282 ? 12.412 -10.045 -29.447 1.00 84.12 282 ASP A N 1
ATOM 2172 C CA . ASP A 1 282 ? 13.823 -9.758 -29.138 1.00 84.12 282 ASP A CA 1
ATOM 2173 C C . ASP A 1 282 ? 14.632 -9.427 -30.395 1.00 84.12 282 ASP A C 1
ATOM 2175 O O . ASP A 1 282 ? 15.544 -8.604 -30.361 1.00 84.12 282 ASP A O 1
ATOM 2179 N N . VAL A 1 283 ? 14.299 -10.078 -31.514 1.00 87.94 283 VAL A N 1
ATOM 2180 C CA . VAL A 1 283 ? 14.967 -9.845 -32.797 1.00 87.94 283 VAL A CA 1
ATOM 2181 C C . VAL A 1 283 ? 14.523 -8.514 -33.413 1.00 87.94 283 VAL A C 1
ATOM 2183 O O . VAL A 1 283 ? 15.362 -7.771 -33.912 1.00 87.94 283 VAL A O 1
ATOM 2186 N N . ILE A 1 284 ? 13.225 -8.187 -33.367 1.00 88.50 284 ILE A N 1
ATOM 2187 C CA . ILE A 1 284 ? 12.673 -6.943 -33.934 1.00 88.50 284 ILE A CA 1
ATOM 2188 C C . ILE A 1 284 ? 13.047 -5.710 -33.104 1.00 88.50 284 ILE A C 1
ATOM 2190 O O . ILE A 1 284 ? 13.238 -4.637 -33.675 1.00 88.50 284 ILE A O 1
ATOM 2194 N N . SER A 1 285 ? 13.144 -5.835 -31.778 1.00 81.75 285 SER A N 1
ATOM 2195 C CA . SER A 1 285 ? 13.472 -4.713 -30.890 1.00 81.75 285 SER A CA 1
ATOM 2196 C C . SER A 1 285 ? 14.898 -4.191 -31.089 1.00 81.75 285 SER A C 1
ATOM 2198 O O . SER A 1 285 ? 15.196 -3.055 -30.724 1.00 81.75 285 SER A O 1
ATOM 2200 N N . GLN A 1 286 ? 15.774 -4.985 -31.711 1.00 82.38 286 GLN A N 1
ATOM 2201 C CA . GLN A 1 286 ? 17.151 -4.610 -32.004 1.00 82.38 286 GLN A CA 1
ATOM 2202 C C . GLN A 1 286 ? 17.307 -4.170 -33.462 1.00 82.38 286 GLN A C 1
ATOM 2204 O O . GLN A 1 286 ? 17.019 -4.963 -34.359 1.00 82.38 286 GLN A O 1
ATOM 2209 N N . PRO A 1 287 ? 17.858 -2.973 -33.748 1.00 83.81 287 PRO A N 1
ATOM 2210 C CA . PRO A 1 287 ? 18.032 -2.499 -35.123 1.00 83.81 287 PRO A CA 1
ATOM 2211 C C . PRO A 1 287 ? 18.799 -3.474 -36.031 1.00 83.81 287 PRO A C 1
ATOM 2213 O O . PRO A 1 287 ? 18.426 -3.658 -37.188 1.00 83.81 287 PRO A O 1
ATOM 2216 N N . ALA A 1 288 ? 19.839 -4.133 -35.507 1.00 85.94 288 ALA A N 1
ATOM 2217 C CA . ALA A 1 288 ? 20.614 -5.126 -36.252 1.00 85.94 288 ALA A CA 1
ATOM 2218 C C . ALA A 1 288 ? 19.820 -6.422 -36.506 1.00 85.94 288 ALA A C 1
ATOM 2220 O O . ALA A 1 288 ? 19.814 -6.921 -37.628 1.00 85.94 288 ALA A O 1
ATOM 2221 N N . GLY A 1 289 ? 19.098 -6.934 -35.502 1.00 88.12 289 GLY A N 1
ATOM 2222 C CA . GLY A 1 289 ? 18.245 -8.120 -35.655 1.00 88.12 289 GLY A CA 1
ATOM 2223 C C . GLY A 1 289 ? 17.080 -7.874 -36.616 1.00 88.12 289 GLY A C 1
ATOM 2224 O O . GLY A 1 289 ? 16.794 -8.695 -37.490 1.00 88.12 289 GLY A O 1
ATOM 2225 N N . ARG A 1 290 ? 16.465 -6.691 -36.530 1.00 89.94 290 ARG A N 1
ATOM 2226 C CA . ARG A 1 290 ? 15.433 -6.231 -37.457 1.00 89.94 290 ARG A CA 1
ATOM 2227 C C . ARG A 1 290 ? 15.958 -6.144 -38.888 1.00 89.94 290 ARG A C 1
ATOM 2229 O O . ARG A 1 290 ? 15.279 -6.614 -39.795 1.00 89.94 290 ARG A O 1
ATOM 2236 N N . ALA A 1 291 ? 17.169 -5.622 -39.088 1.00 90.69 291 ALA A N 1
ATOM 2237 C CA . ALA A 1 291 ? 17.793 -5.557 -40.407 1.00 90.69 291 ALA A CA 1
ATOM 2238 C C . ALA A 1 291 ? 18.010 -6.950 -41.028 1.00 90.69 291 ALA A C 1
ATOM 2240 O O . ALA A 1 291 ? 17.745 -7.123 -42.218 1.00 90.69 291 ALA A O 1
ATOM 2241 N N . VAL A 1 292 ? 18.416 -7.952 -40.234 1.00 91.44 292 VAL A N 1
ATOM 2242 C CA . VAL A 1 292 ? 18.524 -9.354 -40.691 1.00 91.44 292 VAL A CA 1
ATOM 2243 C C . VAL A 1 292 ? 17.159 -9.894 -41.131 1.00 91.44 292 VAL A C 1
ATOM 2245 O O . VAL A 1 292 ? 17.041 -10.499 -42.200 1.00 91.44 292 VAL A O 1
ATOM 2248 N N . LEU A 1 293 ? 16.101 -9.643 -40.348 1.00 91.81 293 LEU A N 1
ATOM 2249 C CA . LEU A 1 293 ? 14.743 -10.050 -40.723 1.00 91.81 293 LEU A CA 1
ATOM 2250 C C . LEU A 1 293 ? 14.255 -9.349 -41.990 1.00 91.81 293 LEU A C 1
ATOM 2252 O O . LEU A 1 293 ? 13.708 -10.012 -42.864 1.00 91.81 293 LEU A O 1
ATOM 2256 N N . ASP A 1 294 ? 14.473 -8.045 -42.128 1.00 92.25 294 ASP A N 1
ATOM 2257 C CA . ASP A 1 294 ? 14.043 -7.300 -43.312 1.00 92.25 294 ASP A CA 1
ATOM 2258 C C . ASP A 1 294 ? 14.801 -7.747 -44.576 1.00 92.25 294 ASP A C 1
ATOM 2260 O O . ASP A 1 294 ? 14.221 -7.779 -45.664 1.00 92.25 294 ASP A O 1
ATOM 2264 N N . ALA A 1 295 ? 16.069 -8.152 -44.441 1.00 92.62 295 ALA A N 1
ATOM 2265 C CA . ALA A 1 295 ? 16.881 -8.663 -45.543 1.00 92.62 295 ALA A CA 1
ATOM 2266 C C . ALA A 1 295 ? 16.461 -10.073 -45.995 1.00 92.62 295 ALA A C 1
ATOM 2268 O O . ALA A 1 295 ? 16.331 -10.331 -47.195 1.00 92.62 295 ALA A O 1
ATOM 2269 N N . LEU A 1 296 ? 16.245 -10.996 -45.051 1.00 90.50 296 LEU A N 1
ATOM 2270 C CA . LEU A 1 296 ? 16.009 -12.416 -45.349 1.00 90.50 296 LEU A CA 1
ATOM 2271 C C . LEU A 1 296 ? 14.516 -12.790 -45.421 1.00 90.50 296 LEU A C 1
ATOM 2273 O O . LEU A 1 296 ? 14.143 -13.771 -46.080 1.00 90.50 296 LEU A O 1
ATOM 2277 N N . LEU A 1 297 ? 13.652 -12.007 -44.770 1.00 88.19 297 LEU A N 1
ATOM 2278 C CA . LEU A 1 297 ? 12.199 -12.184 -44.663 1.00 88.19 297 LEU A CA 1
ATOM 2279 C C . LEU A 1 297 ? 11.457 -10.832 -44.779 1.00 88.19 297 LEU A C 1
ATOM 2281 O O . LEU A 1 297 ? 10.747 -10.420 -43.855 1.00 88.19 297 LEU A O 1
ATOM 2285 N N . PRO A 1 298 ? 11.568 -10.143 -45.930 1.00 88.56 298 PRO A N 1
ATOM 2286 C CA . PRO A 1 298 ? 11.005 -8.810 -46.110 1.00 88.56 298 PRO A CA 1
ATOM 2287 C C . PRO A 1 298 ? 9.497 -8.778 -45.835 1.00 88.56 298 PRO A C 1
ATOM 2289 O O . PRO A 1 298 ? 8.734 -9.597 -46.353 1.00 88.56 298 PRO A O 1
ATOM 2292 N N . GLY A 1 299 ? 9.070 -7.810 -45.021 1.00 85.06 299 GLY A N 1
ATOM 2293 C CA . GLY A 1 299 ? 7.668 -7.596 -44.652 1.00 85.06 299 GLY A CA 1
ATOM 2294 C C . GLY A 1 299 ? 7.131 -8.536 -43.569 1.00 85.06 299 GLY A C 1
ATOM 2295 O O . GLY A 1 299 ? 5.981 -8.379 -43.164 1.00 85.06 299 GLY A O 1
ATOM 2296 N N . MET A 1 300 ? 7.929 -9.487 -43.065 1.00 85.75 300 MET A N 1
ATOM 2297 C CA . MET A 1 300 ? 7.519 -10.329 -41.937 1.00 85.75 300 MET A CA 1
ATOM 2298 C C . MET A 1 300 ? 7.278 -9.480 -40.691 1.00 85.75 300 MET A C 1
ATOM 2300 O O . MET A 1 300 ? 6.212 -9.581 -40.092 1.00 85.75 300 MET A O 1
ATOM 2304 N N . ALA A 1 301 ? 8.246 -8.639 -40.326 1.00 84.69 301 ALA A N 1
ATOM 2305 C CA . ALA A 1 301 ? 8.238 -7.888 -39.075 1.00 84.69 301 ALA A CA 1
ATOM 2306 C C . ALA A 1 301 ? 7.112 -6.840 -38.979 1.00 84.69 301 ALA A C 1
ATOM 2308 O O . ALA A 1 301 ? 6.691 -6.516 -37.874 1.00 84.69 301 ALA A O 1
ATOM 2309 N N . ASP A 1 302 ? 6.584 -6.375 -40.116 1.00 88.25 302 ASP A N 1
ATOM 2310 C CA . ASP A 1 302 ? 5.468 -5.416 -40.185 1.00 88.25 302 ASP A CA 1
ATOM 2311 C C . ASP A 1 302 ? 4.113 -6.083 -40.472 1.00 88.25 302 ASP A C 1
ATOM 2313 O O . ASP A 1 302 ? 3.102 -5.409 -40.680 1.00 88.25 302 ASP A O 1
ATOM 2317 N N . SER A 1 303 ? 4.070 -7.416 -40.544 1.00 86.69 303 SER A N 1
ATOM 2318 C CA . SER A 1 303 ? 2.823 -8.132 -40.805 1.00 86.69 303 SER A CA 1
ATOM 2319 C C . SER A 1 303 ? 1.937 -8.175 -39.550 1.00 86.69 303 SER A C 1
ATOM 2321 O O . 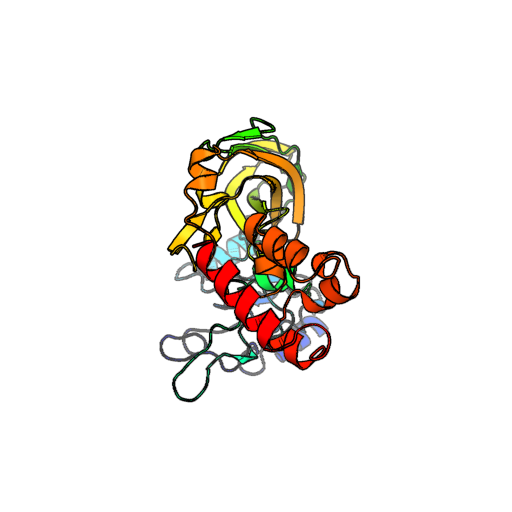SER A 1 303 ? 2.449 -8.371 -38.446 1.00 86.69 303 SER A O 1
ATOM 2323 N N . PRO A 1 304 ? 0.599 -8.117 -39.682 1.00 87.56 304 PRO A N 1
ATOM 2324 C CA . PRO A 1 304 ? -0.309 -8.331 -38.548 1.00 87.56 304 PRO A CA 1
ATOM 2325 C C . PRO A 1 304 ? -0.077 -9.672 -37.830 1.00 87.56 304 PRO A C 1
ATOM 2327 O O . PRO A 1 304 ? -0.332 -9.820 -36.639 1.00 87.56 304 PRO A O 1
ATOM 2330 N N . GLN A 1 305 ? 0.426 -10.675 -38.553 1.00 84.94 305 GLN A N 1
ATOM 2331 C CA . GLN A 1 305 ? 0.771 -11.983 -38.005 1.00 84.94 305 GLN A CA 1
ATOM 2332 C C . GLN A 1 305 ? 2.022 -11.937 -37.115 1.00 84.94 305 GLN A C 1
ATOM 2334 O O . GLN A 1 305 ? 2.111 -12.726 -36.175 1.00 84.94 305 GLN A O 1
ATOM 2339 N N . ALA A 1 306 ? 2.966 -11.025 -37.370 1.00 84.31 306 ALA A N 1
ATOM 2340 C CA . ALA A 1 306 ? 4.127 -10.838 -36.506 1.00 84.31 306 ALA A CA 1
ATOM 2341 C C . ALA A 1 306 ? 3.736 -10.286 -35.135 1.00 84.31 306 ALA A C 1
ATOM 2343 O O . ALA A 1 306 ? 4.270 -10.763 -34.137 1.00 84.31 306 ALA A O 1
ATOM 2344 N N . GLU A 1 307 ? 2.754 -9.381 -35.056 1.00 84.31 307 GLU A N 1
ATOM 2345 C CA . GLU A 1 307 ? 2.232 -8.891 -33.770 1.00 84.31 307 GLU A CA 1
ATOM 2346 C C . GLU A 1 307 ? 1.723 -10.041 -32.887 1.00 84.31 307 GLU A C 1
ATOM 2348 O O . GLU A 1 307 ? 2.015 -10.099 -31.691 1.00 84.31 307 GLU A O 1
ATOM 2353 N N . MET A 1 308 ? 1.028 -11.012 -33.487 1.00 85.94 308 MET A N 1
ATOM 2354 C CA . MET A 1 308 ? 0.526 -12.199 -32.787 1.00 85.94 308 MET A CA 1
ATOM 2355 C C . MET A 1 308 ? 1.639 -13.182 -32.385 1.00 85.94 308 MET A C 1
ATOM 2357 O O . MET A 1 308 ? 1.465 -13.950 -31.439 1.00 85.94 308 MET A O 1
ATOM 2361 N N . ALA A 1 309 ? 2.773 -13.173 -33.093 1.00 88.69 309 ALA A N 1
ATOM 2362 C CA . ALA A 1 309 ? 3.888 -14.103 -32.907 1.00 88.69 309 ALA A CA 1
ATOM 2363 C C . ALA A 1 309 ? 5.052 -13.524 -32.079 1.00 88.69 309 ALA A C 1
ATOM 2365 O O . ALA A 1 309 ? 6.072 -14.191 -31.924 1.00 88.69 309 ALA A O 1
ATOM 2366 N N . MET A 1 310 ? 4.908 -12.320 -31.511 1.00 87.38 310 MET A N 1
ATOM 2367 C CA . MET A 1 310 ? 5.975 -11.624 -30.772 1.00 87.38 310 MET A CA 1
ATOM 2368 C C . MET A 1 310 ? 6.600 -12.460 -29.645 1.00 87.38 310 MET A C 1
ATOM 2370 O O . MET A 1 310 ? 7.799 -12.360 -29.409 1.00 87.38 310 MET A O 1
ATOM 2374 N N . GLY A 1 311 ? 5.809 -13.297 -28.964 1.00 84.00 311 GLY A N 1
ATOM 2375 C CA . GLY A 1 311 ? 6.288 -14.166 -27.880 1.00 84.00 311 GLY A CA 1
ATOM 2376 C C . GLY A 1 311 ? 6.866 -15.513 -28.330 1.00 84.00 311 GLY A C 1
ATOM 2377 O O . GLY A 1 311 ? 7.268 -16.310 -27.487 1.00 84.00 311 GLY A O 1
ATOM 2378 N N . MET A 1 312 ? 6.871 -15.812 -29.631 1.00 90.25 312 MET A N 1
ATOM 2379 C CA . MET A 1 312 ? 7.376 -17.074 -30.173 1.00 90.25 312 MET A CA 1
ATOM 2380 C C . MET A 1 312 ? 8.812 -16.920 -30.660 1.00 90.25 312 MET A C 1
ATOM 2382 O O . MET A 1 312 ? 9.190 -15.868 -31.171 1.00 90.25 312 MET A O 1
ATOM 2386 N N . THR A 1 313 ? 9.603 -17.988 -30.561 1.00 92.69 313 THR A N 1
ATOM 2387 C CA . THR A 1 313 ? 10.939 -18.027 -31.167 1.00 92.69 313 THR A CA 1
ATOM 2388 C C . THR A 1 313 ? 10.850 -18.153 -32.686 1.00 92.69 313 THR A C 1
ATOM 2390 O O . THR A 1 313 ? 9.888 -18.724 -33.209 1.00 92.69 313 THR A O 1
ATOM 2393 N N . LEU A 1 314 ? 11.854 -17.659 -33.418 1.00 88.12 314 LEU A N 1
ATOM 2394 C CA . LEU A 1 314 ? 11.910 -17.833 -34.878 1.00 88.12 314 LEU A CA 1
ATOM 2395 C C . LEU A 1 314 ? 11.889 -19.319 -35.278 1.00 88.12 314 LEU A C 1
ATOM 2397 O O . LEU A 1 314 ? 11.232 -19.691 -36.252 1.00 88.12 314 LEU A O 1
ATOM 2401 N N . GLU A 1 315 ? 12.539 -20.178 -34.488 1.00 91.12 315 GLU A N 1
ATOM 2402 C CA . GLU A 1 315 ? 12.500 -21.637 -34.631 1.00 91.12 315 GLU A CA 1
ATOM 2403 C C . GLU A 1 315 ? 11.072 -22.191 -34.489 1.00 91.12 315 GLU A C 1
ATOM 2405 O O . GLU A 1 315 ? 10.640 -23.009 -35.304 1.00 91.12 315 GLU A O 1
ATOM 2410 N N . ALA A 1 316 ? 10.302 -21.714 -33.506 1.00 91.62 316 ALA A N 1
ATOM 2411 C CA . ALA A 1 316 ? 8.911 -22.122 -33.330 1.00 91.62 316 ALA A CA 1
ATOM 2412 C C . ALA A 1 316 ? 8.027 -21.644 -34.492 1.00 91.62 316 ALA A C 1
ATOM 2414 O O . ALA A 1 316 ? 7.223 -22.419 -35.009 1.00 91.62 316 ALA A O 1
ATOM 2415 N N . ILE A 1 317 ? 8.202 -20.397 -34.945 1.00 91.62 317 ILE A N 1
ATOM 2416 C CA . ILE A 1 317 ? 7.454 -19.818 -36.073 1.00 91.62 317 ILE A CA 1
ATOM 2417 C C . ILE A 1 317 ? 7.706 -20.609 -37.363 1.00 91.62 317 ILE A C 1
ATOM 2419 O O . ILE A 1 317 ? 6.762 -20.884 -38.106 1.00 91.62 317 ILE A O 1
ATOM 2423 N N . ALA A 1 318 ? 8.944 -21.049 -37.608 1.00 90.25 318 ALA A N 1
ATOM 2424 C CA . ALA A 1 318 ? 9.280 -21.882 -38.763 1.00 90.25 318 ALA A CA 1
ATOM 2425 C C . ALA A 1 318 ? 8.455 -23.182 -38.825 1.00 90.25 318 ALA A C 1
ATOM 2427 O O . ALA A 1 318 ? 8.120 -23.647 -39.915 1.00 90.25 318 ALA A O 1
ATOM 2428 N N . GLY A 1 319 ? 8.055 -23.728 -37.671 1.00 88.81 319 GLY A N 1
ATOM 2429 C CA . GLY A 1 319 ? 7.148 -24.875 -37.591 1.00 88.81 319 GLY A CA 1
ATOM 2430 C C . GLY A 1 319 ? 5.742 -24.605 -38.144 1.00 88.81 319 GLY A C 1
ATOM 2431 O O . GLY A 1 319 ? 5.107 -25.523 -38.661 1.00 88.81 319 GLY A O 1
ATOM 2432 N N . PHE A 1 320 ? 5.264 -23.358 -38.089 1.00 87.75 320 PHE A N 1
ATOM 2433 C CA . PHE A 1 320 ? 3.939 -22.958 -38.581 1.00 87.75 320 PHE A CA 1
ATOM 2434 C C . PHE A 1 320 ? 3.951 -22.494 -40.038 1.00 87.75 320 PHE A C 1
ATOM 2436 O O . PHE A 1 320 ? 2.959 -22.661 -40.748 1.00 87.75 320 PHE A O 1
ATOM 2443 N N . VAL A 1 321 ? 5.068 -21.928 -40.500 1.00 86.88 321 VAL A N 1
ATOM 2444 C CA . VAL A 1 321 ? 5.220 -21.410 -41.868 1.00 86.88 321 VAL A CA 1
ATOM 2445 C C . VAL A 1 321 ? 6.431 -22.017 -42.592 1.00 86.88 321 VAL A C 1
ATOM 2447 O O . VAL A 1 321 ? 7.278 -21.280 -43.104 1.00 86.88 321 VAL A O 1
ATOM 2450 N N . PRO A 1 322 ? 6.516 -23.354 -42.725 1.00 86.81 322 PRO A N 1
ATOM 2451 C CA . PRO A 1 322 ? 7.704 -24.034 -43.259 1.00 86.81 322 PRO A CA 1
ATOM 2452 C C . PRO A 1 322 ? 8.010 -23.687 -44.725 1.00 86.81 322 PRO A C 1
ATOM 2454 O O . PRO A 1 322 ? 9.140 -23.840 -45.184 1.00 86.81 322 PRO A O 1
ATOM 2457 N N . ASN A 1 323 ? 7.012 -23.194 -45.465 1.00 85.75 323 ASN A N 1
ATOM 2458 C CA . ASN A 1 323 ? 7.169 -22.740 -46.849 1.00 85.75 323 ASN A CA 1
ATOM 2459 C C . ASN A 1 323 ? 7.783 -21.332 -46.951 1.00 85.75 323 ASN A C 1
ATOM 2461 O O . ASN A 1 323 ? 8.298 -20.961 -48.003 1.00 85.75 323 ASN A O 1
ATOM 2465 N N . ILE A 1 324 ? 7.707 -20.539 -45.879 1.00 84.12 324 ILE A N 1
ATOM 2466 C CA . ILE A 1 324 ? 8.222 -19.164 -45.811 1.00 84.12 324 ILE A CA 1
ATOM 2467 C C . ILE A 1 324 ? 9.581 -19.169 -45.102 1.00 84.12 324 ILE A C 1
ATOM 2469 O O . ILE A 1 324 ? 10.567 -18.672 -45.651 1.00 84.12 324 ILE A O 1
ATOM 2473 N N . LEU A 1 325 ? 9.639 -19.808 -43.929 1.00 87.00 325 LEU A N 1
ATOM 2474 C CA . LEU A 1 325 ? 10.835 -20.081 -43.133 1.00 87.00 325 LEU A CA 1
ATOM 2475 C C . LEU A 1 325 ? 11.305 -21.519 -43.383 1.00 87.00 325 LEU A C 1
ATOM 2477 O O . LEU A 1 325 ? 11.106 -22.430 -42.582 1.00 87.00 325 LEU A O 1
ATOM 2481 N N . THR A 1 326 ? 11.924 -21.724 -44.542 1.00 89.62 326 THR A N 1
ATOM 2482 C CA . THR A 1 326 ? 12.601 -22.992 -44.853 1.00 89.62 326 THR A CA 1
ATOM 2483 C C . THR A 1 326 ? 13.775 -23.235 -43.897 1.00 89.62 326 THR A C 1
ATOM 2485 O O . THR A 1 326 ? 14.323 -22.290 -43.330 1.00 89.62 326 THR A O 1
ATOM 2488 N N . LYS A 1 327 ? 14.221 -24.491 -43.762 1.00 88.19 327 LYS A N 1
ATOM 2489 C CA . LYS A 1 327 ? 15.401 -24.832 -42.943 1.00 88.19 327 LYS A CA 1
ATOM 2490 C C . LYS A 1 327 ? 16.658 -24.062 -43.361 1.00 88.19 327 LYS A C 1
ATOM 2492 O O . LYS A 1 327 ? 17.431 -23.661 -42.501 1.00 88.19 327 LYS A O 1
ATOM 2497 N N . GLU A 1 328 ? 16.838 -23.845 -44.662 1.00 90.44 328 GLU A N 1
ATOM 2498 C CA . GLU A 1 328 ? 17.970 -23.099 -45.225 1.00 90.44 328 GLU A CA 1
ATOM 2499 C C . GLU A 1 328 ? 17.917 -21.621 -44.829 1.00 90.44 328 GLU A C 1
ATOM 2501 O O . GLU A 1 328 ? 18.906 -21.078 -44.347 1.00 90.44 328 GLU A O 1
ATOM 2506 N N . LYS A 1 329 ? 16.742 -20.987 -44.948 1.00 90.25 329 LYS A N 1
ATOM 2507 C CA . LYS A 1 329 ? 16.550 -19.603 -44.493 1.00 90.25 329 LYS A CA 1
ATOM 2508 C C . LYS A 1 329 ? 16.717 -19.464 -42.986 1.00 90.25 329 LYS A C 1
ATOM 2510 O O . LYS A 1 329 ? 17.341 -18.513 -42.543 1.00 90.25 329 LYS A O 1
ATOM 2515 N N . LEU A 1 330 ? 16.179 -20.401 -42.207 1.00 91.38 330 LEU A N 1
ATOM 2516 C CA . LEU A 1 330 ? 16.305 -20.381 -40.752 1.00 91.38 330 LEU A CA 1
ATOM 2517 C C . LEU A 1 330 ? 17.774 -20.512 -40.319 1.00 91.38 330 LEU A C 1
ATOM 2519 O O . LEU A 1 330 ? 18.194 -19.807 -39.413 1.00 91.38 330 LEU A O 1
ATOM 2523 N N . ALA A 1 331 ? 18.561 -21.356 -40.993 1.00 91.31 331 ALA A N 1
ATOM 2524 C CA . ALA A 1 331 ? 19.996 -21.474 -40.743 1.00 91.31 331 ALA A CA 1
ATOM 2525 C C . ALA A 1 331 ? 20.762 -20.189 -41.101 1.00 91.31 331 ALA A C 1
ATOM 2527 O O . ALA A 1 331 ? 21.594 -19.757 -40.312 1.00 91.31 331 ALA A O 1
ATOM 2528 N N . ALA A 1 332 ? 20.445 -19.557 -42.238 1.00 92.62 332 ALA A N 1
ATOM 2529 C CA . ALA A 1 332 ? 21.047 -18.278 -42.630 1.00 92.62 332 ALA A CA 1
ATOM 2530 C C . ALA A 1 332 ? 20.712 -17.155 -41.634 1.00 92.62 332 ALA A C 1
ATOM 2532 O O . ALA A 1 332 ? 21.587 -16.388 -41.247 1.00 92.62 332 ALA A O 1
ATOM 2533 N N . ILE A 1 333 ? 19.461 -17.104 -41.164 1.00 92.00 333 ILE A N 1
ATOM 2534 C CA . ILE A 1 333 ? 19.042 -16.170 -40.116 1.00 92.00 333 ILE A CA 1
ATOM 2535 C C . ILE A 1 333 ? 19.799 -16.456 -38.812 1.00 92.00 333 ILE A C 1
ATOM 2537 O O . ILE A 1 333 ? 20.294 -15.520 -38.202 1.00 92.00 333 ILE A O 1
ATOM 2541 N N . ASP A 1 334 ? 19.930 -17.717 -38.380 1.00 92.12 334 ASP A N 1
ATOM 2542 C CA . ASP A 1 334 ? 20.674 -18.053 -37.152 1.00 92.12 334 ASP A CA 1
ATOM 2543 C C . ASP A 1 334 ? 22.148 -17.640 -37.236 1.00 92.12 334 ASP A C 1
ATOM 2545 O O . ASP A 1 334 ? 22.705 -17.146 -36.261 1.00 92.12 334 ASP A O 1
ATOM 2549 N N . GLU A 1 335 ? 22.777 -17.834 -38.394 1.00 91.81 335 GLU A N 1
ATOM 2550 C CA . GLU A 1 335 ? 24.165 -17.446 -38.635 1.00 91.81 335 GLU A CA 1
ATOM 2551 C C . GLU A 1 335 ? 24.345 -15.925 -38.568 1.00 91.81 335 GLU A C 1
ATOM 2553 O O . GLU A 1 335 ? 25.205 -15.449 -37.825 1.00 91.81 335 GLU A O 1
ATOM 2558 N N . GLU A 1 336 ? 23.506 -15.160 -39.275 1.00 92.25 336 GLU A N 1
ATOM 2559 C CA . GLU A 1 336 ? 23.573 -13.697 -39.253 1.00 92.25 336 GLU A CA 1
ATOM 2560 C C . GLU A 1 336 ? 23.228 -13.125 -37.876 1.00 92.25 336 GLU A C 1
ATOM 2562 O O . GLU A 1 336 ? 23.924 -12.234 -37.399 1.00 92.25 336 GLU A O 1
ATOM 2567 N N . LEU A 1 337 ? 22.210 -13.664 -37.196 1.00 89.69 337 LEU A N 1
ATOM 2568 C CA . LEU A 1 337 ? 21.828 -13.216 -35.857 1.00 89.69 337 LEU A CA 1
ATOM 2569 C C . LEU A 1 337 ? 22.936 -13.459 -34.830 1.00 89.69 337 LEU A C 1
ATOM 2571 O O . LEU A 1 337 ? 23.232 -12.575 -34.028 1.00 89.69 337 LEU A O 1
ATOM 2575 N N . ARG A 1 338 ? 23.593 -14.622 -34.876 1.00 86.75 338 ARG A N 1
ATOM 2576 C CA . ARG A 1 338 ? 24.709 -14.926 -33.969 1.00 86.75 338 ARG A CA 1
ATOM 2577 C C . ARG A 1 338 ? 25.952 -14.095 -34.259 1.00 86.75 338 ARG A C 1
ATOM 2579 O O . ARG A 1 338 ? 26.767 -13.924 -33.360 1.00 86.75 338 ARG A O 1
ATOM 2586 N N . ALA A 1 339 ? 26.103 -13.590 -35.482 1.00 84.69 339 ALA A N 1
ATOM 2587 C CA . ALA A 1 339 ? 27.202 -12.709 -35.868 1.00 84.69 339 ALA A CA 1
ATOM 2588 C C . ALA A 1 339 ? 27.022 -11.251 -35.394 1.00 84.69 339 ALA A C 1
ATOM 2590 O O . ALA A 1 339 ? 27.957 -10.463 -35.519 1.00 84.69 339 ALA A O 1
ATOM 2591 N N . ILE A 1 340 ? 25.848 -10.887 -34.856 1.00 78.88 340 ILE A N 1
ATOM 2592 C CA . ILE A 1 340 ? 25.580 -9.564 -34.259 1.00 78.88 340 ILE A CA 1
ATOM 2593 C C . ILE A 1 340 ? 26.258 -9.418 -32.878 1.00 78.88 340 ILE A C 1
ATOM 2595 O O . ILE A 1 340 ? 26.456 -8.289 -32.428 1.00 78.88 340 ILE A O 1
ATOM 2599 N N . GLY A 1 341 ? 26.607 -10.538 -32.227 1.00 60.06 341 GLY A N 1
ATOM 2600 C CA . GLY A 1 341 ? 27.194 -10.606 -30.879 1.00 60.06 341 GLY A CA 1
ATOM 2601 C C . GLY A 1 341 ? 28.703 -10.406 -30.816 1.00 60.06 341 GLY A C 1
ATOM 2602 O O . GLY A 1 341 ? 29.425 -11.143 -31.527 1.00 60.06 341 GLY A O 1
#

Sequence (341 aa):
VGTNGEWESEGFDRPDMTFPGRQAELIERVAAVNPKTIVVLNTGSPMDMAWLDQVPAVLEAWFPGQECGNAIADVLFGDVNPSGRLTQTWPMRLEDNPAFINYPGDNGRVYYGEDIFVGYRYYEKKNVGVRFPFGYGLSYTTFAVDNLRLSADEYALGQPVDLLVDVTNTGARAGQAVVQIYVRDVEASLMRPEKELKAFAKVALEPGERKSVHLSLDQRALSFFDDAHHAWVAEAGEFEVLAGLSSADIGATARFTLTVPAEVAAAVPAPVALSIRSTLRDVISQPAGRAVLDALLPGMADSPQAEMAMGMTLEAIAGFVPNILTKEKLAAIDEELRAIG

pLDDT: mean 93.84, std 8.89, range [43.53, 98.94]

Foldseek 3Di:
DEDDCVQDHPPDHHPFQEGPDCVLVVLQVVLVVPQADEAEYAYQDAHAPPVVVSHPYYHDCHPVPPCSVVVVVCPVVVVAKDADFAQFFHANGPCLFLQSVQPPHPPPDGDPVCPPCHGLLVCQVVVHDTPAHGLDDDTPWDKAKDDKDWPDQEDEAFGKTKIKIKMWTQGQAKHKAKKWKWKAFPDDPDDGRRIGTQDIDIDTAHHGDMDIDIDIGGNQSQWDQDPVQRDTDHDWAKMKIFIARGPPGTRDIDMHTYDYPPVVVPVSDDQDQDALQDFLQSQCVDPQSVVLCCVLPNPCCVDPVSVVRRRPGNVRVCVVCCVRCPPVSRVVSRVSSNVSD